Protein AF-A0A9P5P9N2-F1 (afdb_monomer)

Mean predicted aligned error: 15.71 Å

Organism: NCBI:txid206335

Solvent-accessible surface area (backbone atoms only — not comparable to full-atom values): 10307 Å² total; per-residue (Å²): 139,80,75,83,84,77,76,84,55,97,43,75,64,49,52,50,53,48,51,52,50,51,52,52,50,49,53,54,51,52,51,50,53,51,49,57,53,48,51,51,52,52,64,59,70,71,49,94,62,52,76,69,52,50,53,44,50,52,39,51,52,34,49,52,51,38,53,53,44,54,50,52,51,53,52,38,52,45,44,64,70,38,92,83,52,52,75,67,58,35,54,50,36,64,65,50,47,60,59,50,50,52,52,37,52,52,37,51,52,54,35,50,56,46,48,60,74,43,38,75,68,43,43,50,54,41,53,51,50,53,51,51,51,53,50,49,52,51,49,52,54,52,48,53,45,61,76,73,38,63,62,72,67,45,44,63,54,52,50,53,51,48,52,53,52,50,52,51,34,60,76,64,75,48,78,63,92,86,72,74,82,134

Radius of gyration: 23.78 Å; Cα contacts (8 Å, |Δi|>4): 67; chains: 1; bounding box: 50×38×68 Å

Nearest PDB structures (foldseek):
  5wkq-assembly1_A  TM=4.407E-01  e=8.235E-01  Shigella flexneri
  2efk-assembly1_A-2  TM=2.376E-01  e=3.719E-01  Homo sapiens
  5nnv-assembly1_A  TM=2.364E-01  e=5.857E-01  Bacillus subtilis subsp. subtilis str. 168
  5nen-assembly1_B  TM=2.418E-01  e=1.297E+00  Serratia marcescens

Sequence (182 aa):
MDGPVNIQFADNESLRGYGIWLAQKWKNTQARHQEAQQDINFSMHSQSCSAGQKAVEEALRLRKARDTLCDSIKDLQRVLTSCNSEPYEIAEADLELPELRDRLAGVRKSLSAREHALGVEGKKRYNHLASTLEQKLHNHTKSSVKHRDPTIQSLPQQFNQLQVRMAAVVKGRRAPSNAVVP

Secondary structure (DSSP, 8-state):
--------S--HHHHHHHHHHHHHHHHHHHHHHHHHHHHHHHHHHTS---HHHHHHHHHHHHHHHHHHHHHHHHHHHHHHH-TT--HHHHHHHHHHHHHHHHHHHHHHHHHHHHHHHTHHHHHHHHHHHHHHHHHHHHHHHHHHHHHH-HHHHHHHHHHHHHHHHHHHHHHTT-PPTT----

pLDDT: mean 72.47, std 12.84, range [35.59, 91.75]

Foldseek 3Di:
DDDDQDCPDPDPVSVVVNVVVVVVVVVVLVVVLVVLVVVVVVVLVPDPDDPLSVLLVVLLVLVVLLVVLVVVLVVLVCLCVDPPRDPVSVVVSVVVNVVSVVVSVVSVVVSVVSCVVCPPVSVVVSVVVSVVSVVVSVVVSVVVCVVPPPPVVCVVVVVVVVVVVVVVCVVVVHDDPPDDDD

Structure (mmCIF, N/CA/C/O backbone):
data_AF-A0A9P5P9N2-F1
#
_entry.id   AF-A0A9P5P9N2-F1
#
loop_
_atom_site.group_PDB
_atom_site.id
_atom_site.type_symbol
_atom_site.label_atom_id
_atom_site.label_alt_id
_atom_site.label_comp_id
_atom_site.label_asym_id
_atom_site.label_entity_id
_atom_site.label_seq_id
_atom_site.pdbx_PDB_ins_code
_atom_site.Cartn_x
_atom_site.Cartn_y
_atom_site.Cartn_z
_atom_site.occupancy
_atom_site.B_iso_or_equiv
_atom_site.auth_seq_id
_atom_site.auth_comp_id
_atom_site.auth_asym_id
_atom_site.auth_atom_id
_atom_site.pdbx_PDB_model_num
ATOM 1 N N . MET A 1 1 ? 33.330 1.031 2.855 1.00 36.75 1 MET A N 1
ATOM 2 C CA . MET A 1 1 ? 33.084 2.460 2.562 1.00 36.75 1 MET A CA 1
ATOM 3 C C . MET A 1 1 ? 33.568 2.654 1.143 1.00 36.75 1 MET A C 1
ATOM 5 O O . MET A 1 1 ? 34.720 3.006 0.957 1.00 36.75 1 MET A O 1
ATOM 9 N N . ASP A 1 2 ? 32.724 2.337 0.167 1.00 43.38 2 ASP A N 1
ATOM 10 C CA . ASP A 1 2 ? 33.077 2.464 -1.246 1.00 43.38 2 ASP A CA 1
ATOM 11 C C . ASP A 1 2 ? 32.306 3.650 -1.815 1.00 43.38 2 ASP A C 1
ATOM 13 O O . ASP A 1 2 ? 31.080 3.738 -1.682 1.00 43.38 2 ASP A O 1
ATOM 17 N N . GLY A 1 3 ? 33.056 4.622 -2.336 1.00 44.12 3 GLY A N 1
ATOM 18 C CA . GLY A 1 3 ? 32.520 5.824 -2.964 1.00 44.12 3 GLY A CA 1
ATOM 19 C C . GLY A 1 3 ? 31.690 5.507 -4.215 1.00 44.12 3 GLY A C 1
ATOM 20 O O . GLY A 1 3 ? 31.657 4.363 -4.672 1.00 44.12 3 GLY A O 1
ATOM 21 N N . PRO A 1 4 ? 30.981 6.502 -4.773 1.00 47.03 4 PRO A N 1
ATOM 22 C CA . PRO A 1 4 ? 30.174 6.302 -5.971 1.00 47.03 4 PRO A CA 1
ATOM 23 C C . PRO A 1 4 ? 31.040 5.795 -7.133 1.00 47.03 4 PRO A C 1
ATOM 25 O O . PRO A 1 4 ? 32.096 6.362 -7.416 1.00 47.03 4 PRO A O 1
ATOM 28 N N . VAL A 1 5 ? 30.572 4.746 -7.816 1.00 52.00 5 VAL A N 1
ATOM 29 C CA . VAL A 1 5 ? 31.159 4.283 -9.081 1.00 52.00 5 VAL A CA 1
ATOM 30 C C . VAL A 1 5 ? 30.978 5.406 -10.099 1.00 52.00 5 VAL A C 1
ATOM 32 O O . VAL A 1 5 ? 29.854 5.765 -10.454 1.00 52.00 5 VAL A O 1
ATOM 35 N N . ASN A 1 6 ? 32.088 6.014 -10.508 1.00 46.50 6 ASN A N 1
ATOM 36 C CA . ASN A 1 6 ? 32.106 7.099 -11.477 1.00 46.50 6 ASN A CA 1
ATOM 37 C C . ASN A 1 6 ? 31.905 6.508 -12.879 1.00 46.50 6 ASN A C 1
ATOM 39 O O . ASN A 1 6 ? 32.811 5.866 -13.404 1.00 46.50 6 ASN A O 1
ATOM 43 N N . ILE A 1 7 ? 30.725 6.697 -13.476 1.00 49.28 7 ILE A N 1
ATOM 44 C CA . ILE A 1 7 ? 30.459 6.269 -14.856 1.00 49.28 7 ILE A CA 1
ATOM 45 C C . ILE A 1 7 ? 31.144 7.272 -15.788 1.00 49.28 7 ILE A C 1
ATOM 47 O O . ILE A 1 7 ? 30.547 8.261 -16.210 1.00 49.28 7 ILE A O 1
ATOM 51 N N . GLN A 1 8 ? 32.431 7.056 -16.052 1.00 48.62 8 GLN A N 1
ATOM 52 C CA . GLN A 1 8 ? 33.201 7.890 -16.980 1.00 48.62 8 GLN A CA 1
ATOM 53 C C . GLN A 1 8 ? 32.999 7.473 -18.442 1.00 48.62 8 GLN A C 1
ATOM 55 O O . GLN A 1 8 ? 33.173 8.299 -19.335 1.00 48.62 8 GLN A O 1
ATOM 60 N N . PHE A 1 9 ? 32.580 6.230 -18.691 1.00 50.31 9 PHE A N 1
ATOM 61 C CA . PHE A 1 9 ? 32.340 5.693 -20.027 1.00 50.31 9 PHE A CA 1
ATOM 62 C C . PHE A 1 9 ? 31.017 4.915 -20.064 1.00 50.31 9 PHE A C 1
ATOM 64 O O . PHE A 1 9 ? 30.584 4.334 -19.072 1.00 50.31 9 PHE A O 1
ATOM 71 N N . ALA A 1 10 ? 30.327 4.957 -21.207 1.00 53.97 10 ALA A N 1
ATOM 72 C CA . ALA A 1 10 ? 29.091 4.208 -21.451 1.00 53.97 10 ALA A CA 1
ATOM 73 C C . ALA A 1 10 ? 29.401 2.751 -21.846 1.00 53.97 10 ALA A C 1
ATOM 75 O O . ALA A 1 10 ? 28.886 2.241 -22.838 1.00 53.97 10 ALA A O 1
ATOM 76 N N . ASP A 1 11 ? 30.306 2.105 -21.115 1.00 65.06 11 ASP A N 1
ATOM 77 C CA . ASP A 1 11 ? 30.662 0.707 -21.307 1.00 65.06 11 ASP A CA 1
ATOM 78 C C . ASP A 1 11 ? 29.718 -0.216 -20.519 1.00 65.06 11 ASP A C 1
ATOM 80 O O . ASP A 1 11 ? 29.105 0.157 -19.512 1.00 65.06 11 ASP A O 1
ATOM 84 N N . ASN A 1 12 ? 29.566 -1.442 -21.018 1.00 55.56 12 ASN A N 1
ATOM 85 C CA . ASN A 1 12 ? 28.601 -2.412 -20.499 1.00 55.56 12 ASN A CA 1
ATOM 86 C C . ASN A 1 12 ? 28.932 -2.839 -19.051 1.00 55.56 12 ASN A C 1
ATOM 88 O O . ASN A 1 12 ? 28.031 -3.119 -18.258 1.00 55.56 12 ASN A O 1
ATOM 92 N N . GLU A 1 13 ? 30.214 -2.823 -18.670 1.00 60.56 13 GLU A N 1
ATOM 93 C CA . GLU A 1 13 ? 30.665 -3.133 -17.310 1.00 60.56 13 GLU A CA 1
ATOM 94 C C . GLU A 1 13 ? 30.357 -2.006 -16.321 1.00 60.56 13 GLU A C 1
ATOM 96 O O . GLU A 1 13 ? 29.803 -2.282 -15.252 1.00 60.56 13 GLU A O 1
ATOM 101 N N . SER A 1 14 ? 30.607 -0.745 -16.684 1.00 57.72 14 SER A N 1
ATOM 102 C CA . SER A 1 14 ? 30.234 0.411 -15.856 1.00 57.72 14 SER A CA 1
ATOM 103 C C . SER A 1 14 ? 28.724 0.512 -15.642 1.00 57.72 14 SER A C 1
ATOM 105 O O . SER A 1 14 ? 28.274 0.765 -14.522 1.00 57.72 14 SER A O 1
ATOM 107 N N . LEU A 1 15 ? 27.917 0.258 -16.679 1.00 58.38 15 LEU A N 1
ATOM 108 C CA . LEU A 1 15 ? 26.453 0.252 -16.570 1.00 58.38 15 LEU A CA 1
ATOM 109 C C . LEU A 1 15 ? 25.944 -0.896 -15.689 1.00 58.38 15 LEU A C 1
ATOM 111 O O . LEU A 1 15 ? 25.041 -0.694 -14.872 1.00 58.38 15 LEU A O 1
ATOM 115 N N . ARG A 1 16 ? 26.552 -2.084 -15.787 1.00 67.69 16 ARG A N 1
ATOM 116 C CA . ARG A 1 16 ? 26.233 -3.226 -14.919 1.00 67.69 16 ARG A CA 1
ATOM 117 C C . ARG A 1 16 ? 26.619 -2.958 -13.463 1.00 67.69 16 ARG A C 1
ATOM 119 O O . ARG A 1 16 ? 25.815 -3.213 -12.566 1.00 67.69 16 ARG A O 1
ATOM 126 N N . GLY A 1 17 ? 27.810 -2.410 -13.220 1.00 67.12 17 GLY A N 1
ATOM 127 C CA . GLY A 1 17 ? 28.267 -2.013 -11.885 1.00 67.12 17 GLY A CA 1
ATOM 128 C C . GLY A 1 17 ? 27.364 -0.950 -11.260 1.00 67.12 17 GLY A C 1
ATOM 129 O O . GLY A 1 17 ? 26.989 -1.050 -10.090 1.00 67.12 17 GLY A O 1
ATOM 130 N N . TYR A 1 18 ? 26.920 0.014 -12.064 1.00 64.38 18 TYR A N 1
ATOM 131 C CA . TYR A 1 18 ? 25.972 1.034 -11.642 1.00 64.38 18 TYR A CA 1
ATOM 132 C C . TYR A 1 18 ? 24.577 0.467 -11.334 1.00 64.38 18 TYR A C 1
ATOM 134 O O . TYR A 1 18 ? 23.971 0.834 -10.326 1.00 64.38 18 TYR A O 1
ATOM 142 N N . GLY A 1 19 ? 24.088 -0.483 -12.136 1.00 67.00 19 GLY A N 1
ATOM 143 C CA . GLY A 1 19 ? 22.839 -1.200 -11.867 1.00 67.00 19 GLY A CA 1
ATOM 144 C C . GLY A 1 19 ? 22.871 -1.975 -10.544 1.00 67.00 19 GLY A C 1
ATOM 145 O O . GLY A 1 19 ? 21.939 -1.878 -9.745 1.00 67.00 19 GLY A O 1
ATOM 146 N N . ILE A 1 20 ? 23.973 -2.678 -10.261 1.00 71.31 20 ILE A N 1
ATOM 147 C CA . ILE A 1 20 ? 24.187 -3.380 -8.983 1.00 71.31 20 ILE A CA 1
ATOM 148 C C . ILE A 1 20 ? 24.217 -2.382 -7.817 1.00 71.31 20 ILE A C 1
ATOM 150 O O . ILE A 1 20 ? 23.584 -2.609 -6.783 1.00 71.31 20 ILE A O 1
ATOM 154 N N . TRP A 1 21 ? 24.901 -1.251 -7.991 1.00 77.44 21 TRP A N 1
ATOM 155 C CA . TRP A 1 21 ? 24.970 -0.195 -6.984 1.00 77.44 21 TRP A CA 1
ATOM 156 C C . TRP A 1 21 ? 23.594 0.418 -6.686 1.00 77.44 21 TRP A C 1
ATOM 158 O O . TRP A 1 21 ? 23.226 0.558 -5.517 1.00 77.44 21 TRP A O 1
ATOM 168 N N . LEU A 1 22 ? 22.795 0.713 -7.717 1.00 68.69 22 LEU A N 1
ATOM 169 C CA . LEU A 1 22 ? 21.420 1.193 -7.564 1.00 68.69 22 LEU A CA 1
ATOM 170 C C . LEU A 1 22 ? 20.535 0.172 -6.845 1.00 68.69 22 LEU A C 1
ATOM 172 O O . LEU A 1 22 ? 19.806 0.543 -5.926 1.00 68.69 22 LEU A O 1
ATOM 176 N N . ALA A 1 23 ? 20.625 -1.111 -7.202 1.00 68.81 23 ALA A N 1
ATOM 177 C CA . ALA A 1 23 ? 19.866 -2.173 -6.544 1.00 68.81 23 ALA A CA 1
ATOM 178 C C . ALA A 1 23 ? 20.238 -2.304 -5.057 1.00 68.81 23 ALA A C 1
ATOM 180 O O . ALA A 1 23 ? 19.362 -2.433 -4.198 1.00 68.81 23 ALA A O 1
ATOM 181 N N . GLN A 1 24 ? 21.529 -2.204 -4.726 1.00 71.75 24 GLN A N 1
ATOM 182 C CA . GLN A 1 24 ? 21.998 -2.235 -3.342 1.00 71.75 24 GLN A CA 1
ATOM 183 C C . GLN A 1 24 ? 21.543 -0.995 -2.557 1.00 71.75 24 GLN A C 1
ATOM 185 O O . GLN A 1 24 ? 21.124 -1.097 -1.402 1.00 71.75 24 GLN A O 1
ATOM 190 N N . LYS A 1 25 ? 21.571 0.187 -3.183 1.00 69.94 25 LYS A N 1
ATOM 191 C CA . LYS A 1 25 ? 21.062 1.438 -2.601 1.00 69.94 25 LYS A CA 1
ATOM 192 C C . LYS A 1 25 ? 19.556 1.396 -2.373 1.00 69.94 25 LYS A C 1
ATOM 194 O O . LYS A 1 25 ? 19.101 1.846 -1.321 1.00 69.94 25 LYS A O 1
ATOM 199 N N . TRP A 1 26 ? 18.799 0.828 -3.307 1.00 70.88 26 TRP A N 1
ATOM 200 C CA . TRP A 1 26 ? 17.363 0.614 -3.166 1.00 70.88 26 TRP A CA 1
ATOM 201 C C . TRP A 1 26 ? 17.061 -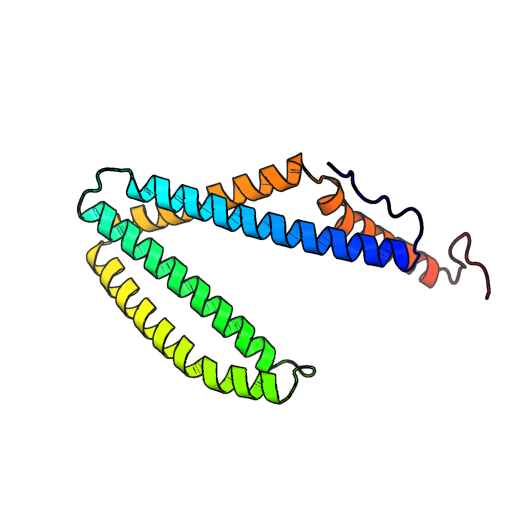0.296 -1.972 1.00 70.88 26 TRP A C 1
ATOM 203 O O . TRP A 1 26 ? 16.330 0.111 -1.070 1.00 70.88 26 TRP A O 1
ATOM 213 N N . LYS A 1 27 ? 17.725 -1.458 -1.885 1.00 74.12 27 LYS A N 1
ATOM 214 C CA . LYS A 1 27 ? 17.600 -2.382 -0.743 1.00 74.12 27 LYS A CA 1
ATOM 215 C C . LYS A 1 27 ? 17.917 -1.707 0.593 1.00 74.12 27 LYS A C 1
ATOM 217 O O . LYS A 1 27 ? 17.148 -1.832 1.540 1.00 74.12 27 LYS A O 1
ATOM 222 N N . ASN A 1 28 ? 19.000 -0.933 0.663 1.00 70.50 28 ASN A N 1
ATOM 223 C CA . ASN A 1 28 ? 19.368 -0.197 1.876 1.00 70.50 28 ASN A CA 1
ATOM 224 C C . ASN A 1 28 ? 18.347 0.896 2.231 1.00 70.50 28 ASN A C 1
ATOM 226 O O . ASN A 1 28 ? 18.071 1.134 3.403 1.00 70.50 28 ASN A O 1
ATOM 230 N N . THR A 1 29 ? 17.776 1.570 1.233 1.00 68.31 29 THR A N 1
ATOM 231 C CA . THR A 1 29 ? 16.729 2.580 1.449 1.00 68.31 29 THR A CA 1
ATOM 232 C C . THR A 1 29 ? 15.456 1.929 1.987 1.00 68.31 29 THR A C 1
ATOM 234 O O . THR A 1 29 ? 14.855 2.443 2.928 1.00 68.31 29 THR A O 1
ATOM 237 N N . GLN A 1 30 ? 15.095 0.762 1.457 1.00 69.44 30 GLN A N 1
ATOM 238 C CA . GLN A 1 30 ? 13.949 -0.027 1.899 1.00 69.44 30 GLN A CA 1
ATOM 239 C C . GLN A 1 30 ? 14.143 -0.573 3.324 1.00 69.44 30 GLN A C 1
ATOM 241 O O . GLN A 1 30 ? 13.237 -0.459 4.147 1.00 69.44 30 GLN A O 1
ATOM 246 N N . ALA A 1 31 ? 15.344 -1.060 3.655 1.00 71.31 31 ALA A N 1
ATOM 247 C CA . ALA A 1 31 ? 15.694 -1.499 5.007 1.00 71.31 31 ALA A CA 1
ATOM 248 C C . ALA A 1 31 ? 15.589 -0.355 6.030 1.00 71.31 31 ALA A C 1
ATOM 250 O O . ALA A 1 31 ? 14.977 -0.515 7.080 1.00 71.31 31 ALA A O 1
ATOM 251 N N . ARG A 1 32 ? 16.085 0.843 5.700 1.00 65.75 32 ARG A N 1
ATOM 252 C CA . ARG A 1 32 ? 15.991 2.011 6.597 1.00 65.75 32 ARG A CA 1
ATOM 253 C C . ARG A 1 32 ? 14.575 2.553 6.731 1.00 65.75 32 ARG A C 1
ATOM 255 O O . ARG A 1 32 ? 14.203 3.043 7.793 1.00 65.75 32 ARG A O 1
ATOM 262 N N . HIS A 1 33 ? 13.778 2.461 5.670 1.00 67.06 33 HIS A N 1
ATOM 263 C CA . HIS A 1 33 ? 12.347 2.728 5.762 1.00 67.06 33 HIS A CA 1
ATOM 264 C C . HIS A 1 33 ? 11.686 1.754 6.748 1.00 67.06 33 HIS A C 1
ATOM 266 O O . HIS A 1 33 ? 10.858 2.163 7.556 1.00 67.06 33 HIS A O 1
ATOM 272 N N . GLN A 1 34 ? 12.084 0.481 6.730 1.00 69.38 34 GLN A N 1
ATOM 273 C CA . GLN A 1 34 ? 11.594 -0.530 7.662 1.00 69.38 34 GLN A CA 1
ATOM 274 C C . GLN A 1 34 ? 12.064 -0.285 9.107 1.00 69.38 34 GLN A C 1
ATOM 276 O O . GLN A 1 34 ? 11.240 -0.389 10.012 1.00 69.38 34 GLN A O 1
ATOM 281 N N . GLU A 1 35 ? 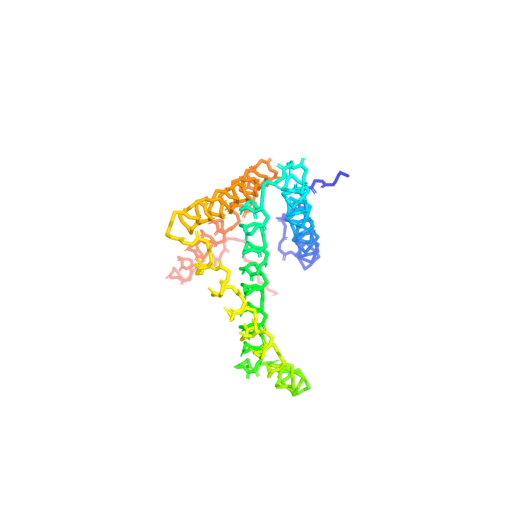13.320 0.111 9.330 1.00 67.94 35 GLU A N 1
ATOM 282 C CA . GLU A 1 35 ? 13.855 0.506 10.647 1.00 67.94 35 GLU A CA 1
ATOM 283 C C . GLU A 1 35 ? 13.128 1.729 11.218 1.00 67.94 35 GLU A C 1
ATOM 285 O O . GLU A 1 35 ? 12.580 1.664 12.313 1.00 67.94 35 GLU A O 1
ATOM 290 N N . ALA A 1 36 ? 13.003 2.819 10.451 1.00 64.12 36 ALA A N 1
ATOM 291 C CA . ALA A 1 36 ? 12.279 4.016 10.895 1.00 64.12 36 ALA A CA 1
ATOM 292 C C . ALA A 1 36 ? 10.812 3.704 11.231 1.00 64.12 36 ALA A C 1
ATOM 294 O O . ALA A 1 36 ? 10.202 4.288 12.127 1.00 64.12 36 ALA A O 1
ATOM 295 N N . GLN A 1 37 ? 10.237 2.747 10.512 1.00 62.44 37 GLN A N 1
ATOM 296 C CA . GLN A 1 37 ? 8.893 2.259 10.744 1.00 62.44 37 GLN A CA 1
ATOM 297 C C . GLN A 1 37 ? 8.784 1.374 12.001 1.00 62.44 37 GLN A C 1
ATOM 299 O O . GLN A 1 37 ? 7.731 1.371 12.643 1.00 62.44 37 GLN A O 1
ATOM 304 N N . GLN A 1 38 ? 9.847 0.657 12.372 1.00 66.31 38 GLN A N 1
ATOM 305 C CA . GLN A 1 38 ? 9.952 -0.075 13.637 1.00 66.31 38 GLN A CA 1
ATOM 306 C C . GLN A 1 38 ? 10.165 0.872 14.822 1.00 66.31 38 GLN A C 1
ATOM 308 O O . GLN A 1 38 ? 9.482 0.715 15.829 1.00 66.31 38 GLN A O 1
ATOM 313 N N . ASP A 1 39 ? 11.007 1.894 14.682 1.00 63.44 39 ASP A N 1
ATOM 314 C CA . ASP A 1 39 ? 11.255 2.897 15.724 1.00 63.44 39 ASP A CA 1
ATOM 315 C C . ASP A 1 39 ? 9.995 3.697 16.063 1.00 63.44 39 ASP A C 1
ATOM 317 O O . ASP A 1 39 ? 9.692 3.940 17.232 1.00 63.44 39 ASP A O 1
ATOM 321 N N . ILE A 1 40 ? 9.205 4.062 15.047 1.00 61.78 40 ILE A N 1
ATOM 322 C CA . ILE A 1 40 ? 7.899 4.698 15.258 1.00 61.78 40 ILE A CA 1
ATOM 323 C C . ILE A 1 40 ? 6.962 3.748 15.998 1.00 61.78 40 ILE A C 1
ATOM 325 O O . ILE A 1 40 ? 6.347 4.161 16.978 1.00 61.78 40 ILE A O 1
ATOM 329 N N . ASN A 1 41 ? 6.877 2.481 15.581 1.00 62.38 41 ASN A N 1
ATOM 330 C CA . ASN A 1 41 ? 6.068 1.496 16.295 1.00 62.38 41 ASN A CA 1
ATOM 331 C C . ASN A 1 41 ? 6.520 1.374 17.762 1.00 62.38 41 ASN A C 1
ATOM 333 O O . ASN A 1 41 ? 5.683 1.416 18.657 1.00 62.38 41 ASN A O 1
ATOM 337 N N . PHE A 1 42 ? 7.824 1.292 18.032 1.00 57.59 42 PHE A N 1
ATOM 338 C CA . PHE A 1 42 ? 8.372 1.166 19.384 1.00 57.59 42 PHE A CA 1
ATOM 339 C C . PHE A 1 42 ? 8.084 2.405 20.248 1.00 57.59 42 PHE A C 1
ATOM 341 O O . PHE A 1 42 ? 7.634 2.290 21.390 1.00 57.59 42 PHE A O 1
ATOM 348 N N . SER A 1 43 ? 8.247 3.601 19.676 1.00 55.25 43 SER A N 1
ATOM 349 C CA . SER A 1 43 ? 7.902 4.866 20.331 1.00 55.25 43 SER A CA 1
ATOM 350 C C . SER A 1 43 ? 6.404 4.993 20.631 1.00 55.25 43 SER A C 1
ATOM 352 O O . SER A 1 43 ? 6.053 5.698 21.578 1.00 55.25 43 SER A O 1
ATOM 354 N N . MET A 1 44 ? 5.528 4.348 19.853 1.00 50.12 44 MET A N 1
ATOM 355 C CA . MET A 1 44 ? 4.089 4.310 20.133 1.00 50.12 44 MET A CA 1
ATOM 356 C C . MET A 1 44 ? 3.749 3.362 21.293 1.00 50.12 44 MET A C 1
ATOM 358 O O . MET A 1 44 ? 2.970 3.741 22.164 1.00 50.12 44 MET A O 1
ATOM 362 N N . HIS A 1 45 ? 4.413 2.203 21.387 1.00 52.25 45 HIS A N 1
ATOM 363 C CA . HIS A 1 45 ? 4.159 1.212 22.444 1.00 52.25 45 HIS A CA 1
ATOM 364 C C . HIS A 1 45 ? 4.716 1.625 23.824 1.00 52.25 45 HIS A C 1
ATOM 366 O O . HIS A 1 45 ? 4.238 1.139 24.847 1.00 52.25 45 HIS A O 1
ATOM 372 N N . SER A 1 46 ? 5.717 2.517 23.883 1.00 48.12 46 SER A N 1
ATOM 373 C CA . SER A 1 46 ? 6.384 2.914 25.139 1.00 48.12 46 SER A CA 1
ATOM 374 C C . SER A 1 46 ? 5.637 3.976 25.963 1.00 48.12 46 SER A C 1
ATOM 376 O O . SER A 1 46 ? 6.056 4.282 27.082 1.00 48.12 46 SER A O 1
ATOM 378 N N . GLN A 1 47 ? 4.556 4.569 25.453 1.00 51.75 47 GLN A N 1
ATOM 379 C CA . GLN A 1 47 ? 3.755 5.508 26.238 1.00 51.75 47 GLN A CA 1
ATOM 380 C C . GLN A 1 47 ? 2.671 4.732 26.987 1.00 51.75 47 GLN A C 1
ATOM 382 O O . GLN A 1 47 ? 1.934 3.964 26.377 1.00 51.75 47 GLN A O 1
ATOM 387 N N . SER A 1 48 ? 2.564 4.924 28.306 1.00 49.72 48 SER A N 1
ATOM 388 C CA . SER A 1 48 ? 1.457 4.409 29.127 1.00 49.72 48 SER A CA 1
ATOM 389 C C . SER A 1 48 ? 0.122 4.896 28.545 1.00 49.72 48 SER A C 1
ATOM 391 O O . SER A 1 48 ? -0.323 6.015 28.798 1.00 49.72 48 SER A O 1
ATOM 393 N N . CYS A 1 49 ? -0.463 4.094 27.653 1.00 54.56 49 CYS A N 1
ATOM 394 C CA . CYS A 1 49 ? -1.575 4.512 26.815 1.00 54.56 49 CYS A CA 1
ATOM 395 C C . CYS A 1 49 ? -2.898 4.319 27.552 1.00 54.56 49 CYS A C 1
ATOM 397 O O . CYS A 1 49 ? -3.277 3.196 27.905 1.00 54.56 49 CYS A O 1
ATOM 399 N N . SER A 1 50 ? -3.645 5.413 27.701 1.00 65.44 50 SER A N 1
ATOM 400 C CA . SER A 1 50 ? -5.071 5.359 28.028 1.00 65.44 50 SER A CA 1
ATOM 401 C C . SER A 1 50 ? -5.824 4.471 27.021 1.00 65.44 50 SER A C 1
ATOM 403 O O . SER A 1 50 ? -5.378 4.284 25.884 1.00 65.44 50 SER A O 1
ATOM 405 N N . ALA A 1 51 ? -6.986 3.928 27.399 1.00 66.19 51 ALA A N 1
ATOM 406 C CA . ALA A 1 51 ? -7.789 3.074 26.512 1.00 66.19 51 ALA A CA 1
ATOM 407 C C . ALA A 1 51 ? -8.095 3.738 25.151 1.00 66.19 51 ALA A C 1
ATOM 409 O O . ALA A 1 51 ? -8.082 3.072 24.117 1.00 66.19 51 ALA A O 1
ATOM 410 N N . GLY A 1 52 ? -8.285 5.064 25.138 1.00 64.69 52 GLY A N 1
ATOM 411 C CA . GLY A 1 52 ? -8.466 5.838 23.909 1.00 64.69 52 GLY A CA 1
ATOM 412 C C . GLY A 1 52 ? -7.220 5.871 23.019 1.00 64.69 52 GLY A C 1
ATOM 413 O O . GLY A 1 52 ? -7.337 5.780 21.802 1.00 64.69 52 GLY A O 1
ATOM 414 N N . GLN A 1 53 ? -6.021 5.931 23.599 1.00 69.44 53 GLN A N 1
ATOM 415 C CA . GLN A 1 53 ? -4.769 5.946 22.838 1.00 69.44 53 GLN A CA 1
ATOM 416 C C . GLN A 1 53 ? -4.452 4.570 22.230 1.00 69.44 53 GLN A C 1
ATOM 418 O O . GLN A 1 53 ? -4.042 4.504 21.074 1.00 69.44 53 GLN A O 1
ATOM 423 N N . LYS A 1 54 ? -4.781 3.477 22.936 1.00 73.62 54 LYS A N 1
ATOM 424 C CA . LYS A 1 54 ? -4.726 2.111 22.376 1.00 73.62 54 LYS A CA 1
ATOM 425 C C . LYS A 1 54 ? -5.688 1.931 21.198 1.00 73.62 54 LYS A C 1
ATOM 427 O O . LYS A 1 54 ? -5.322 1.333 20.192 1.00 73.62 54 LYS A O 1
ATOM 432 N N . ALA A 1 55 ? -6.898 2.488 21.288 1.00 72.88 55 ALA A N 1
ATOM 433 C CA . ALA A 1 55 ? -7.865 2.444 20.190 1.00 72.88 55 ALA A CA 1
ATOM 434 C C . ALA A 1 55 ? -7.390 3.233 18.952 1.00 72.88 55 ALA A C 1
ATOM 436 O O . ALA A 1 55 ? -7.609 2.800 17.820 1.00 72.88 55 ALA A O 1
ATOM 437 N N . VAL A 1 56 ? -6.711 4.368 19.158 1.00 75.25 56 VAL A N 1
ATOM 438 C CA . VAL A 1 56 ? -6.094 5.167 18.084 1.00 75.25 56 VAL A CA 1
ATOM 439 C C . VAL A 1 56 ? -4.927 4.420 17.429 1.00 75.25 56 VAL A C 1
ATOM 441 O O . VAL A 1 56 ? -4.819 4.410 16.203 1.00 75.25 56 VAL A O 1
ATOM 444 N N . GLU A 1 57 ? -4.072 3.771 18.218 1.00 76.25 57 GLU A N 1
ATOM 445 C CA . GLU A 1 57 ? -2.952 2.970 17.711 1.00 76.25 57 GLU A CA 1
ATOM 446 C C . GLU A 1 57 ? -3.434 1.751 16.910 1.00 76.25 57 GLU A C 1
ATOM 448 O O . GLU A 1 57 ? -2.945 1.483 15.809 1.00 76.25 57 GLU A O 1
ATOM 453 N N . GLU A 1 58 ? -4.460 1.057 17.401 1.00 80.88 58 GLU A N 1
ATOM 454 C CA . GLU A 1 58 ? -5.083 -0.060 16.693 1.00 80.88 58 GLU A CA 1
ATOM 455 C C . GLU A 1 58 ? -5.722 0.390 15.368 1.00 80.88 58 GLU A C 1
ATOM 457 O O . GLU A 1 58 ? -5.540 -0.264 14.337 1.00 80.88 58 GLU A O 1
ATOM 462 N N . ALA A 1 59 ? -6.395 1.546 15.351 1.00 81.25 59 ALA A N 1
ATOM 463 C CA . ALA A 1 59 ? -6.920 2.137 14.120 1.00 81.25 59 ALA A CA 1
ATOM 464 C C . ALA A 1 59 ? -5.800 2.461 13.114 1.00 81.25 59 ALA A C 1
ATOM 466 O O . ALA A 1 59 ? -5.947 2.190 11.920 1.00 81.25 59 ALA A O 1
ATOM 467 N N . LEU A 1 60 ? -4.652 2.963 13.584 1.00 82.31 60 LEU A N 1
ATOM 468 C CA . LEU A 1 60 ? -3.496 3.258 12.730 1.00 82.31 60 LEU A CA 1
ATOM 469 C C . LEU A 1 60 ? -2.909 1.987 12.115 1.00 82.31 60 LEU A C 1
ATOM 471 O O . LEU A 1 60 ? -2.617 1.947 10.917 1.00 82.31 60 LEU A O 1
ATOM 475 N N . ARG A 1 61 ? -2.798 0.921 12.912 1.00 83.81 61 ARG A N 1
ATOM 476 C CA . ARG A 1 61 ? -2.356 -0.392 12.436 1.00 83.81 61 ARG A CA 1
ATOM 477 C C . ARG A 1 61 ? -3.299 -0.946 11.367 1.00 83.81 61 ARG A C 1
ATOM 479 O O . ARG A 1 61 ? -2.828 -1.410 10.328 1.00 83.81 61 ARG A O 1
ATOM 486 N N . LEU A 1 62 ? -4.612 -0.868 11.592 1.00 85.94 62 LEU A N 1
ATOM 487 C CA . LEU A 1 62 ? -5.626 -1.316 10.631 1.00 85.94 62 LEU A CA 1
ATOM 488 C C . LEU A 1 62 ? -5.587 -0.501 9.333 1.00 85.94 62 LEU A C 1
ATOM 490 O O . LEU A 1 62 ? -5.682 -1.071 8.248 1.00 85.94 62 LEU A O 1
ATOM 494 N N . ARG A 1 63 ? -5.383 0.817 9.415 1.00 85.25 63 ARG A N 1
ATOM 495 C CA . ARG A 1 63 ? -5.212 1.679 8.237 1.00 85.25 63 ARG A CA 1
ATOM 496 C C . ARG A 1 63 ? -3.986 1.307 7.418 1.00 85.25 63 ARG A C 1
ATOM 498 O O . ARG A 1 63 ? -4.092 1.153 6.209 1.00 85.25 63 ARG A O 1
ATOM 505 N N . LYS A 1 64 ? -2.853 1.086 8.070 1.00 86.00 64 LYS A N 1
ATOM 506 C CA . LYS A 1 64 ? -1.629 0.663 7.390 1.00 86.00 64 LYS A CA 1
ATOM 507 C C . LYS A 1 64 ? -1.766 -0.713 6.735 1.00 86.00 64 LYS A C 1
ATOM 509 O O . LYS A 1 64 ? -1.303 -0.908 5.613 1.00 86.00 64 LYS A O 1
ATOM 514 N N . ALA A 1 65 ? -2.429 -1.654 7.410 1.00 84.69 65 ALA A N 1
ATOM 515 C CA . ALA A 1 65 ? -2.738 -2.966 6.846 1.00 84.69 65 ALA A CA 1
ATOM 516 C C . ALA A 1 65 ? -3.654 -2.850 5.617 1.00 84.69 65 ALA A C 1
ATOM 518 O O . ALA A 1 65 ? -3.389 -3.483 4.599 1.00 84.69 65 ALA A O 1
ATOM 519 N N . ARG A 1 66 ? -4.683 -1.993 5.683 1.00 89.94 66 ARG A N 1
ATOM 520 C CA . ARG A 1 66 ? -5.548 -1.673 4.540 1.00 89.94 66 ARG A CA 1
ATOM 521 C C . ARG A 1 66 ? -4.734 -1.131 3.367 1.00 89.94 66 ARG A C 1
ATOM 523 O O . ARG A 1 66 ? -4.916 -1.611 2.256 1.00 89.94 66 ARG A O 1
ATOM 530 N N . ASP A 1 67 ? -3.864 -0.153 3.605 1.00 88.19 67 ASP A N 1
ATOM 531 C CA . ASP A 1 67 ? -3.090 0.493 2.538 1.00 88.19 67 ASP A CA 1
ATOM 532 C C . ASP A 1 67 ? -2.119 -0.502 1.878 1.00 88.19 67 ASP A C 1
ATOM 534 O O . ASP A 1 67 ? -2.090 -0.607 0.657 1.00 88.19 67 ASP A O 1
ATOM 538 N N . THR A 1 68 ? -1.455 -1.344 2.677 1.00 88.38 68 THR A N 1
ATOM 539 C CA . THR A 1 68 ? -0.573 -2.414 2.174 1.00 88.38 68 THR A CA 1
ATOM 540 C C . THR A 1 68 ? -1.330 -3.436 1.317 1.00 88.38 68 THR A C 1
ATOM 542 O O . THR A 1 68 ? -0.864 -3.812 0.246 1.00 88.38 68 THR A O 1
ATOM 545 N N . LEU A 1 69 ? -2.512 -3.881 1.764 1.00 87.25 69 LEU A N 1
ATOM 546 C CA . LEU A 1 69 ? -3.348 -4.816 1.000 1.00 87.25 69 LEU A CA 1
ATOM 547 C C . LEU A 1 69 ? -3.865 -4.182 -0.296 1.00 87.25 69 LEU A C 1
ATOM 549 O O . LEU A 1 69 ? -3.887 -4.841 -1.330 1.00 87.25 69 LEU A O 1
ATOM 553 N N . CYS A 1 70 ? -4.250 -2.903 -0.264 1.00 88.88 70 CYS A N 1
ATOM 554 C CA . CYS A 1 70 ? -4.631 -2.165 -1.467 1.00 88.88 70 CYS A CA 1
ATOM 555 C C . CYS A 1 70 ? -3.487 -2.102 -2.482 1.00 88.88 70 CYS A C 1
ATOM 557 O O . CYS A 1 70 ? -3.735 -2.273 -3.672 1.00 88.88 70 CYS A O 1
ATOM 559 N N . ASP A 1 71 ? -2.259 -1.847 -2.036 1.00 89.81 71 ASP A N 1
ATOM 560 C CA . ASP A 1 71 ? -1.106 -1.763 -2.932 1.00 89.81 71 ASP A CA 1
ATOM 561 C C . ASP A 1 71 ? -0.728 -3.137 -3.501 1.00 89.81 71 ASP A C 1
ATOM 563 O O . ASP A 1 71 ? -0.561 -3.255 -4.711 1.00 89.81 71 ASP A O 1
ATOM 567 N N . SER A 1 72 ? -0.754 -4.196 -2.685 1.00 88.12 72 SER A N 1
ATOM 568 C CA . SER A 1 72 ? -0.568 -5.577 -3.158 1.00 88.12 72 SER A CA 1
ATOM 569 C C . SER A 1 72 ? -1.627 -5.992 -4.190 1.00 88.12 72 SER A C 1
ATOM 571 O O . SER A 1 72 ? -1.280 -6.550 -5.228 1.00 88.12 72 SER A O 1
ATOM 573 N N . ILE A 1 73 ? -2.903 -5.641 -3.979 1.00 90.12 73 ILE A N 1
ATOM 574 C CA . ILE A 1 73 ? -3.966 -5.882 -4.969 1.00 90.12 73 ILE A CA 1
ATOM 575 C C . ILE A 1 73 ? -3.681 -5.131 -6.275 1.00 90.12 73 ILE A C 1
ATOM 577 O O . ILE A 1 73 ? -3.849 -5.705 -7.348 1.00 90.12 73 ILE A O 1
ATOM 581 N N . LYS A 1 74 ? -3.244 -3.865 -6.214 1.00 91.75 74 LYS A N 1
ATOM 582 C CA . LYS A 1 74 ? -2.890 -3.099 -7.424 1.00 91.75 74 LYS A CA 1
ATOM 583 C C . LYS A 1 74 ? -1.711 -3.720 -8.166 1.00 91.75 74 LYS A C 1
ATOM 585 O O . LYS A 1 74 ? -1.685 -3.669 -9.394 1.00 91.75 74 LYS A O 1
ATOM 590 N N . ASP A 1 75 ? -0.732 -4.256 -7.445 1.00 87.19 75 ASP A N 1
ATOM 591 C CA . ASP A 1 75 ? 0.432 -4.902 -8.045 1.00 87.19 75 ASP A CA 1
ATOM 592 C C . ASP A 1 75 ? 0.038 -6.216 -8.737 1.00 87.19 75 ASP A C 1
ATOM 594 O O . ASP A 1 75 ? 0.377 -6.393 -9.904 1.00 87.19 75 ASP A O 1
ATOM 598 N N . LEU A 1 76 ? -0.784 -7.064 -8.107 1.00 87.75 76 LEU A N 1
ATOM 599 C CA . LEU A 1 76 ? -1.320 -8.275 -8.750 1.00 87.75 76 LEU A CA 1
ATOM 600 C C . LEU A 1 76 ? -2.216 -7.950 -9.953 1.00 87.75 76 LEU A C 1
ATOM 602 O O . LEU A 1 76 ? -2.110 -8.575 -11.004 1.00 87.75 76 LEU A O 1
ATOM 606 N N . GLN A 1 77 ? -3.049 -6.909 -9.862 1.00 90.94 77 GLN A N 1
ATOM 607 C CA . GLN A 1 77 ? -3.832 -6.434 -11.009 1.00 90.94 77 GLN A CA 1
ATOM 608 C C . GLN A 1 77 ? -2.947 -5.953 -12.167 1.00 90.94 77 GLN A C 1
ATOM 610 O O . GLN A 1 77 ? -3.328 -6.088 -13.331 1.00 90.94 77 GLN A O 1
ATOM 615 N N . ARG A 1 78 ? -1.763 -5.400 -11.871 1.00 90.12 78 ARG A N 1
ATOM 616 C CA . ARG A 1 78 ? -0.785 -5.009 -12.892 1.00 90.12 78 ARG A CA 1
ATOM 617 C C . ARG A 1 78 ? -0.196 -6.229 -13.591 1.00 90.12 78 ARG A C 1
ATOM 619 O O . ARG A 1 78 ? -0.050 -6.171 -14.806 1.00 90.12 78 ARG A O 1
ATOM 626 N N . VAL A 1 79 ? 0.090 -7.303 -12.853 1.00 87.81 79 VAL A N 1
ATOM 627 C CA . VAL A 1 79 ? 0.540 -8.587 -13.420 1.00 87.81 79 VAL A CA 1
ATOM 628 C C . VAL A 1 79 ? -0.520 -9.142 -14.373 1.00 87.81 79 VAL A C 1
ATOM 630 O O . VAL A 1 79 ? -0.210 -9.418 -15.524 1.00 87.81 79 VAL A O 1
ATOM 633 N N . LEU A 1 80 ? -1.792 -9.169 -13.963 1.00 85.25 80 LEU A N 1
ATOM 634 C CA . LEU A 1 80 ? -2.887 -9.633 -14.829 1.00 85.25 80 LEU A CA 1
ATOM 635 C C . LEU A 1 80 ? -3.083 -8.797 -16.102 1.00 85.25 80 LEU A C 1
ATOM 637 O O . LEU A 1 80 ? -3.502 -9.314 -17.132 1.00 85.25 80 LEU A O 1
ATOM 641 N N . THR A 1 81 ? -2.832 -7.488 -16.030 1.00 87.31 81 THR A N 1
ATOM 642 C CA . THR A 1 81 ? -3.034 -6.569 -17.166 1.00 87.31 81 THR A CA 1
ATOM 643 C C . THR A 1 81 ? -1.792 -6.477 -18.065 1.00 87.31 81 THR A C 1
ATOM 645 O O . THR A 1 81 ? -1.853 -5.935 -19.168 1.00 87.31 81 THR A O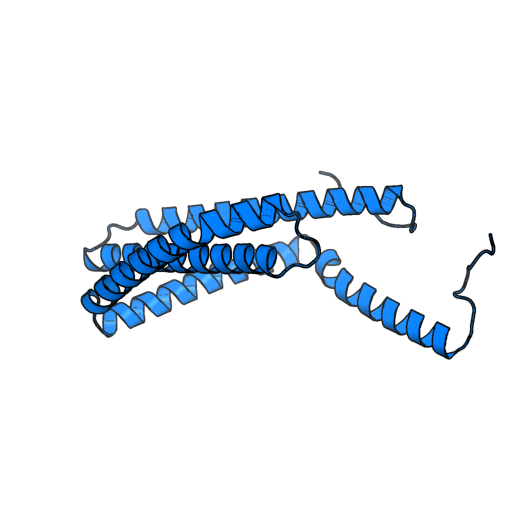 1
ATOM 648 N N . SER A 1 82 ? -0.644 -6.972 -17.600 1.00 87.25 82 SER A N 1
ATOM 649 C CA . SER A 1 82 ? 0.628 -6.889 -18.311 1.00 87.25 82 SER A CA 1
ATOM 650 C C . SER A 1 82 ? 0.677 -7.883 -19.468 1.00 87.25 82 SER A C 1
ATOM 652 O O . SER A 1 82 ? 0.474 -9.080 -19.298 1.00 87.25 82 SER A O 1
ATOM 654 N N . CYS A 1 83 ? 1.024 -7.394 -20.657 1.00 77.06 83 CYS A N 1
ATOM 655 C CA . CYS A 1 83 ? 1.158 -8.220 -21.860 1.00 77.06 83 CYS A CA 1
ATOM 656 C C . CYS A 1 83 ? 2.422 -9.100 -21.860 1.00 77.06 83 CYS A C 1
ATOM 658 O O . CYS A 1 83 ? 2.559 -9.957 -22.726 1.00 77.06 83 CYS A O 1
ATOM 660 N N . ASN A 1 84 ? 3.348 -8.856 -20.926 1.00 83.56 84 ASN A N 1
ATOM 661 C CA . ASN A 1 84 ? 4.631 -9.557 -20.807 1.00 83.56 84 ASN A CA 1
ATOM 662 C C . ASN A 1 84 ? 4.674 -10.503 -19.597 1.00 83.56 84 ASN A C 1
ATOM 664 O O . ASN A 1 84 ? 5.747 -10.993 -19.261 1.00 83.56 84 ASN A O 1
ATOM 668 N N . SER A 1 85 ? 3.557 -10.670 -18.886 1.00 85.38 85 SER A N 1
ATOM 669 C CA . SER A 1 85 ? 3.498 -11.568 -17.735 1.00 85.38 85 SER A CA 1
ATOM 670 C C . SER A 1 85 ? 3.334 -13.004 -18.196 1.00 85.38 85 SER A C 1
ATOM 672 O O . SER A 1 85 ? 2.555 -13.296 -19.106 1.00 85.38 85 SER A O 1
ATOM 674 N N . GLU A 1 86 ? 4.088 -13.898 -17.571 1.00 88.00 86 GLU A N 1
ATOM 675 C CA 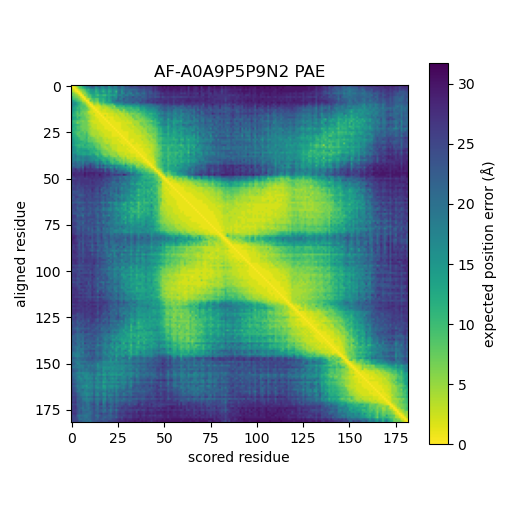. GLU A 1 86 ? 4.063 -15.303 -17.944 1.00 88.00 86 GLU A CA 1
ATOM 676 C C . GLU A 1 86 ? 2.730 -15.945 -17.517 1.00 88.00 86 GLU A C 1
ATOM 678 O O . GLU A 1 86 ? 2.173 -15.580 -16.476 1.00 88.00 86 GLU A O 1
ATOM 683 N N . PRO A 1 87 ? 2.198 -16.935 -18.259 1.00 86.25 87 PRO A N 1
ATOM 684 C CA . PRO A 1 87 ? 0.899 -17.542 -17.952 1.00 86.25 87 PRO A CA 1
ATOM 685 C C . PRO A 1 87 ? 0.779 -18.105 -16.527 1.00 86.25 87 PRO A C 1
ATOM 687 O O . PRO A 1 87 ? -0.314 -18.115 -15.964 1.00 86.25 87 PRO A O 1
ATOM 690 N N . TYR A 1 88 ? 1.891 -18.557 -15.933 1.00 87.88 88 TYR A N 1
ATOM 691 C CA . TYR A 1 88 ? 1.908 -19.042 -14.551 1.00 87.88 88 TYR A CA 1
ATOM 692 C C . TYR A 1 88 ? 1.800 -17.899 -13.527 1.00 87.88 88 TYR A C 1
ATOM 694 O O . TYR A 1 88 ? 1.112 -18.064 -12.525 1.00 87.88 88 TYR A O 1
ATOM 702 N N . GLU A 1 89 ? 2.398 -16.733 -13.797 1.00 82.75 89 GLU A N 1
ATOM 703 C CA . GLU A 1 89 ? 2.317 -15.541 -12.934 1.00 82.75 89 GLU A CA 1
ATOM 704 C C . GLU A 1 89 ? 0.900 -14.967 -12.934 1.00 82.75 89 GLU A C 1
ATOM 706 O O . GLU A 1 89 ? 0.396 -14.523 -11.905 1.00 82.75 89 GLU A O 1
ATOM 711 N N . ILE A 1 90 ? 0.238 -15.013 -14.094 1.00 86.00 90 ILE A N 1
ATOM 712 C CA . ILE A 1 90 ? -1.162 -14.611 -14.249 1.00 86.00 90 ILE A CA 1
ATOM 713 C C . ILE A 1 90 ? -2.068 -15.551 -13.444 1.00 86.00 90 ILE A C 1
ATOM 715 O O . ILE A 1 90 ? -2.911 -15.080 -12.686 1.00 86.00 90 ILE A O 1
ATOM 719 N N . ALA A 1 91 ? -1.872 -16.869 -13.560 1.00 87.00 91 ALA A N 1
ATOM 720 C CA . ALA A 1 91 ? -2.670 -17.859 -12.835 1.00 87.00 91 ALA A CA 1
ATOM 721 C C . ALA A 1 91 ? -2.482 -17.782 -11.307 1.00 87.00 91 ALA A C 1
ATOM 723 O O . ALA A 1 91 ? -3.453 -17.913 -10.561 1.00 87.00 91 ALA A O 1
ATOM 724 N N . GLU A 1 92 ? -1.254 -17.548 -10.838 1.00 85.81 92 GLU A N 1
ATOM 725 C CA . GLU A 1 92 ? -0.949 -17.340 -9.417 1.00 85.81 92 GLU A CA 1
ATOM 726 C C . GLU A 1 92 ? -1.599 -16.049 -8.896 1.00 85.81 92 GLU A C 1
ATOM 728 O O . GLU A 1 92 ? -2.309 -16.073 -7.889 1.00 85.81 92 GLU A O 1
ATOM 733 N N . ALA A 1 93 ? -1.471 -14.943 -9.637 1.00 84.00 93 ALA A N 1
ATOM 734 C CA . ALA A 1 93 ? -2.107 -13.675 -9.286 1.00 84.00 93 ALA A CA 1
ATOM 735 C C . ALA A 1 93 ? -3.645 -13.765 -9.247 1.00 84.00 93 ALA A C 1
ATOM 737 O O . ALA A 1 93 ? -4.271 -13.180 -8.357 1.00 84.00 93 ALA A O 1
ATOM 738 N N . ASP A 1 94 ? -4.258 -14.502 -10.178 1.00 87.50 94 ASP A N 1
ATOM 739 C CA . ASP A 1 94 ? -5.707 -14.741 -10.208 1.00 87.50 94 ASP A CA 1
ATOM 740 C C . ASP A 1 94 ? -6.189 -15.549 -8.995 1.00 87.50 94 ASP A C 1
ATOM 742 O O . ASP A 1 94 ? -7.280 -15.290 -8.479 1.00 87.50 94 ASP A O 1
ATOM 746 N N . LEU A 1 95 ? -5.379 -16.495 -8.510 1.00 90.75 95 LEU A N 1
ATOM 747 C CA . LEU A 1 95 ? -5.699 -17.300 -7.332 1.00 90.75 95 LEU A CA 1
ATOM 748 C C . LEU A 1 95 ? -5.557 -16.505 -6.023 1.00 90.75 95 LEU A C 1
ATOM 750 O O . LEU A 1 95 ? -6.381 -16.662 -5.121 1.00 90.75 95 LEU A O 1
ATOM 754 N N . GLU A 1 96 ? -4.545 -15.640 -5.913 1.00 88.94 96 GLU A N 1
ATOM 755 C CA . GLU A 1 96 ? -4.271 -14.851 -4.700 1.00 88.94 96 GLU A CA 1
ATOM 756 C C . GLU A 1 96 ? -5.203 -13.637 -4.529 1.00 88.94 96 GLU A C 1
ATOM 758 O O . GLU A 1 96 ? -5.511 -13.209 -3.409 1.00 88.94 96 GLU A O 1
ATOM 763 N N . LEU A 1 97 ? -5.684 -13.058 -5.633 1.00 87.88 97 LEU A N 1
ATOM 764 C CA . LEU A 1 97 ? -6.500 -11.841 -5.616 1.00 87.88 97 LEU A CA 1
ATOM 765 C C . LEU A 1 97 ? -7.793 -11.933 -4.782 1.00 87.88 97 LEU A C 1
ATOM 767 O O . LEU A 1 97 ? -8.087 -10.973 -4.058 1.00 87.88 97 LEU A O 1
ATOM 771 N N . PRO A 1 98 ? -8.593 -13.014 -4.866 1.00 89.88 98 PRO A N 1
ATOM 772 C CA . PRO A 1 98 ? -9.788 -13.191 -4.046 1.00 89.88 98 PRO A CA 1
ATOM 773 C C . PRO A 1 98 ? -9.486 -13.159 -2.546 1.00 89.88 98 PRO A C 1
ATOM 775 O O . PRO A 1 98 ? -10.132 -12.410 -1.811 1.00 89.88 98 PRO A O 1
ATOM 778 N N . GLU A 1 99 ? -8.454 -13.880 -2.098 1.00 90.25 99 GLU A N 1
ATOM 779 C CA . GLU A 1 99 ? -8.083 -13.935 -0.681 1.00 90.25 99 GLU A CA 1
ATOM 780 C C . GLU A 1 99 ? -7.688 -12.546 -0.160 1.00 90.25 99 GLU A C 1
ATOM 782 O O . GLU A 1 99 ? -8.152 -12.094 0.893 1.00 90.25 99 GLU A O 1
ATOM 787 N N . LEU A 1 100 ? -6.872 -11.815 -0.924 1.00 84.75 100 LEU A N 1
ATOM 788 C CA . LEU A 1 100 ? -6.446 -10.468 -0.548 1.00 84.75 100 LEU A CA 1
ATOM 789 C C . LEU A 1 100 ? -7.615 -9.477 -0.506 1.00 84.75 100 LEU A C 1
ATOM 791 O O . LEU A 1 100 ? -7.642 -8.597 0.362 1.00 84.75 100 LEU A O 1
ATOM 795 N N . ARG A 1 101 ? -8.604 -9.622 -1.396 1.00 90.19 101 ARG A N 1
ATOM 796 C CA . ARG A 1 101 ? -9.828 -8.806 -1.393 1.00 90.19 101 ARG A CA 1
ATOM 797 C C . ARG A 1 101 ? -10.700 -9.082 -0.173 1.00 90.19 101 AR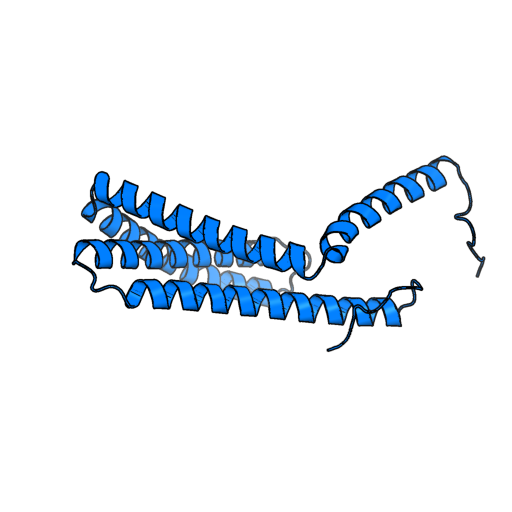G A C 1
ATOM 799 O O . ARG A 1 101 ? -11.148 -8.122 0.459 1.00 90.19 101 ARG A O 1
ATOM 806 N N . ASP A 1 102 ? -10.889 -10.343 0.196 1.00 91.56 102 ASP A N 1
ATOM 807 C CA . ASP A 1 102 ? -11.654 -10.724 1.389 1.00 91.56 102 ASP A CA 1
ATOM 808 C C . ASP A 1 102 ? -10.981 -10.209 2.661 1.00 91.56 102 ASP A C 1
ATOM 810 O O . ASP A 1 102 ? -11.608 -9.599 3.537 1.00 91.56 102 ASP A O 1
ATOM 814 N N . ARG A 1 103 ? -9.659 -10.350 2.723 1.00 89.12 103 ARG A N 1
ATOM 815 C CA . ARG A 1 103 ? -8.839 -9.847 3.822 1.00 89.12 103 ARG A CA 1
ATOM 816 C C . ARG A 1 103 ? -8.888 -8.318 3.910 1.00 89.12 103 ARG A C 1
ATOM 818 O O . ARG A 1 103 ? -9.034 -7.771 5.007 1.00 89.12 103 ARG A O 1
ATOM 825 N N . LEU A 1 104 ? -8.864 -7.613 2.774 1.00 90.06 104 LEU A N 1
ATOM 826 C CA . LEU A 1 104 ? -9.072 -6.163 2.710 1.00 90.06 104 LEU A CA 1
ATOM 827 C C . LEU A 1 104 ? -10.476 -5.768 3.192 1.00 90.06 104 LEU A C 1
ATOM 829 O O . LEU A 1 104 ? -10.610 -4.799 3.946 1.00 90.06 104 LEU A O 1
ATOM 833 N N . ALA A 1 105 ? -11.520 -6.495 2.790 1.00 91.75 105 ALA A N 1
ATOM 834 C CA . ALA A 1 105 ? -12.890 -6.240 3.228 1.00 91.75 105 ALA A CA 1
ATOM 835 C C . ALA A 1 105 ? -13.027 -6.384 4.754 1.00 91.75 105 ALA A C 1
ATOM 837 O O . ALA A 1 105 ? -13.598 -5.504 5.409 1.00 91.75 105 ALA A O 1
ATOM 838 N N . GLY A 1 106 ? -12.417 -7.423 5.333 1.00 90.75 106 GLY A N 1
ATOM 839 C CA . GLY A 1 106 ? -12.342 -7.624 6.780 1.00 90.75 106 GLY A CA 1
ATOM 840 C C . GLY A 1 106 ? -11.652 -6.463 7.501 1.00 90.75 106 GLY A C 1
ATOM 841 O O . GLY A 1 106 ? -12.220 -5.876 8.425 1.00 90.75 106 GLY A O 1
ATOM 842 N N . VAL A 1 107 ? -10.464 -6.057 7.036 1.00 87.44 107 VAL A N 1
ATOM 843 C CA . VAL A 1 107 ? -9.718 -4.931 7.628 1.00 87.44 107 VAL A CA 1
ATOM 844 C C . VAL A 1 107 ? -10.499 -3.618 7.525 1.00 87.44 107 VAL A C 1
ATOM 846 O O . VAL A 1 107 ? -10.547 -2.858 8.492 1.00 87.44 107 VAL A O 1
ATOM 849 N N . ARG A 1 108 ? -11.163 -3.347 6.393 1.00 89.38 108 ARG A N 1
ATOM 850 C CA . ARG A 1 108 ? -11.994 -2.141 6.213 1.00 89.38 108 ARG A CA 1
ATOM 851 C C . ARG A 1 108 ? -13.181 -2.116 7.169 1.00 89.38 108 ARG A C 1
ATOM 853 O O . ARG A 1 108 ? -13.475 -1.058 7.728 1.00 89.38 108 ARG A O 1
ATOM 860 N N . LYS A 1 109 ? -13.841 -3.257 7.388 1.00 89.62 109 LYS A N 1
ATOM 861 C CA . LYS A 1 109 ? -14.955 -3.372 8.338 1.00 89.62 109 LYS A CA 1
ATOM 862 C C . LYS A 1 109 ? -14.492 -3.096 9.769 1.00 89.62 109 LYS A C 1
ATOM 864 O O . LYS A 1 109 ? -15.103 -2.277 10.454 1.00 89.62 109 LYS A O 1
ATOM 869 N N . SER A 1 110 ? -13.381 -3.703 10.185 1.00 85.31 110 SER A N 1
ATOM 870 C CA . SER A 1 110 ? -12.784 -3.475 11.508 1.00 85.31 110 SER A CA 1
ATOM 871 C C . SER A 1 110 ? -12.338 -2.026 11.698 1.00 85.31 110 SER A C 1
ATOM 873 O O . SER A 1 110 ? -12.609 -1.433 12.741 1.00 85.31 110 SER A O 1
ATOM 875 N N . LEU A 1 111 ? -11.721 -1.421 10.676 1.00 85.50 111 LEU A N 1
ATOM 876 C CA . LEU A 1 111 ? -11.317 -0.017 10.707 1.00 85.50 111 LEU A CA 1
ATOM 877 C C . LEU A 1 111 ? -12.530 0.908 10.840 1.00 85.50 111 LEU A C 1
ATOM 879 O O . LEU A 1 111 ? -12.519 1.800 11.679 1.00 85.50 111 LEU A O 1
ATOM 883 N N . SER A 1 112 ? -13.593 0.666 10.067 1.00 84.62 112 SER A N 1
ATOM 884 C CA . SER A 1 112 ? -14.834 1.442 10.155 1.00 84.62 112 SER A CA 1
ATOM 885 C C . SER A 1 112 ? -15.446 1.368 11.555 1.00 84.62 112 SER A C 1
ATOM 887 O O . SER A 1 112 ? -15.771 2.402 12.135 1.00 84.62 112 SER A O 1
ATOM 889 N N . ALA A 1 113 ? -15.540 0.170 12.140 1.00 85.19 113 ALA A N 1
ATOM 890 C CA . ALA A 1 113 ? -16.057 -0.006 13.496 1.00 85.19 113 ALA A CA 1
ATOM 891 C C . ALA A 1 113 ? -15.212 0.747 14.540 1.00 85.19 113 ALA A C 1
ATOM 893 O O . ALA A 1 113 ? -15.759 1.393 15.435 1.00 85.19 113 ALA A O 1
ATOM 894 N N . ARG A 1 114 ? -13.879 0.722 14.400 1.00 80.38 114 ARG A N 1
ATOM 895 C CA . ARG A 1 114 ? -12.966 1.456 15.289 1.00 80.38 114 ARG A CA 1
ATOM 896 C C . ARG A 1 114 ? -13.069 2.969 15.118 1.00 80.38 114 ARG A C 1
ATOM 898 O O . ARG A 1 114 ? -13.116 3.681 16.113 1.00 80.38 114 ARG A O 1
ATOM 905 N N . GLU A 1 115 ? -13.175 3.464 13.888 1.00 79.31 115 GLU A N 1
ATOM 906 C CA . GLU A 1 115 ? -13.375 4.892 13.618 1.00 79.31 115 GLU A CA 1
ATOM 907 C C . GLU A 1 115 ? -14.705 5.412 14.180 1.00 79.31 115 GLU A C 1
ATOM 909 O O . GLU A 1 115 ? -14.739 6.519 14.715 1.00 79.31 115 GLU A O 1
ATOM 914 N N . HIS A 1 116 ? -15.782 4.621 14.108 1.00 79.69 116 HIS A N 1
ATOM 915 C CA . HIS A 1 116 ? -17.067 4.980 14.718 1.00 79.69 116 HIS A CA 1
ATOM 916 C C . HIS A 1 116 ? -16.973 5.030 16.250 1.00 79.69 116 HIS A C 1
ATOM 918 O O . HIS A 1 116 ? -17.486 5.965 16.860 1.00 79.69 116 HIS A O 1
ATOM 924 N N . ALA A 1 117 ? -16.267 4.078 16.870 1.00 79.81 117 ALA A N 1
ATOM 925 C CA . ALA A 1 117 ? -16.065 4.043 18.320 1.00 79.81 117 ALA A CA 1
ATOM 926 C C . ALA A 1 117 ? -15.213 5.214 18.854 1.00 79.81 117 ALA A C 1
ATOM 928 O O . ALA A 1 117 ? -15.361 5.606 20.008 1.00 79.81 117 ALA A O 1
ATOM 929 N N . LEU A 1 118 ? -14.333 5.787 18.024 1.00 73.69 118 LEU A N 1
ATOM 930 C CA . LEU A 1 118 ? -13.489 6.935 18.381 1.00 73.69 118 LEU A CA 1
ATOM 931 C C . LEU A 1 118 ? -14.246 8.278 18.382 1.00 73.69 118 LEU A C 1
ATOM 933 O O . LEU A 1 118 ? -13.751 9.261 18.940 1.00 73.69 118 LEU A O 1
ATOM 937 N N . GLY A 1 119 ? -15.424 8.347 17.755 1.00 78.19 119 GLY A N 1
ATOM 938 C CA . GLY A 1 119 ? -16.175 9.591 17.585 1.00 78.19 119 GLY A CA 1
ATOM 939 C C . GLY A 1 119 ? -15.446 10.642 16.729 1.00 78.19 119 GLY A C 1
ATOM 940 O O . GLY A 1 119 ? -14.337 10.440 16.231 1.00 78.19 119 GLY A O 1
ATOM 941 N N . VAL A 1 120 ? -16.074 11.807 16.543 1.00 74.50 120 VAL A N 1
ATOM 942 C CA . VAL A 1 120 ? -15.568 12.872 15.648 1.00 74.50 120 VAL A CA 1
ATOM 943 C C . VAL A 1 120 ? -14.226 13.441 16.127 1.00 74.50 120 VAL A C 1
ATOM 945 O O . VAL A 1 120 ? -13.314 13.671 15.329 1.00 74.50 120 VAL A O 1
ATOM 948 N N . GLU A 1 121 ? -14.086 13.631 17.438 1.00 67.06 121 GLU A N 1
ATOM 949 C CA . GLU A 1 121 ? -12.890 14.205 18.058 1.00 67.06 121 GLU A CA 1
ATOM 950 C C . GLU A 1 121 ? -11.717 13.210 18.072 1.00 67.06 121 GLU A C 1
ATOM 952 O O . GLU A 1 121 ? -10.590 13.566 17.718 1.00 67.06 121 GLU A O 1
ATOM 957 N N . GLY A 1 122 ? -11.979 11.933 18.375 1.00 69.06 122 GLY A N 1
ATOM 958 C CA . GLY A 1 122 ? -10.970 10.876 18.281 1.00 69.06 122 GLY A CA 1
ATOM 959 C C . GLY A 1 122 ? -10.499 10.661 16.842 1.00 69.06 122 GLY A C 1
ATOM 960 O O . GLY A 1 122 ? -9.298 10.524 16.608 1.00 69.06 122 GLY A O 1
ATOM 961 N N . LYS A 1 123 ? -11.408 10.749 15.860 1.00 70.88 123 LYS A N 1
ATOM 962 C CA . LYS A 1 123 ? -11.073 10.675 14.429 1.00 70.88 123 LYS A CA 1
ATOM 963 C C . LYS A 1 123 ? -10.191 11.839 13.963 1.00 70.88 123 LYS A C 1
ATOM 965 O O . LYS A 1 123 ? -9.258 11.616 13.192 1.00 70.88 123 LYS A O 1
ATOM 970 N N . LYS A 1 124 ? -10.428 13.069 14.441 1.00 74.44 124 LYS A N 1
ATOM 971 C CA . LYS A 1 124 ? -9.549 14.223 14.157 1.00 74.44 124 LYS A CA 1
ATOM 972 C C . LYS A 1 124 ? -8.138 14.014 14.703 1.00 74.44 124 LYS A C 1
ATOM 974 O O . LYS A 1 124 ? -7.176 14.176 13.954 1.00 74.44 124 LYS A O 1
ATOM 979 N N . ARG A 1 125 ? -8.011 13.617 15.973 1.00 68.94 125 ARG A N 1
ATOM 980 C CA . ARG A 1 125 ? -6.708 13.357 16.616 1.00 68.94 125 ARG A CA 1
ATOM 981 C C . ARG A 1 125 ? -5.949 12.236 15.917 1.00 68.94 125 ARG A C 1
ATOM 983 O O . ARG A 1 125 ? -4.764 12.377 15.637 1.00 68.94 125 ARG A O 1
ATOM 990 N N . TYR A 1 126 ? -6.658 11.167 15.572 1.00 71.00 126 TYR A N 1
ATOM 991 C CA . TYR A 1 126 ? -6.136 10.056 14.790 1.00 71.00 126 TYR A CA 1
ATOM 992 C C . TYR A 1 126 ? -5.598 10.499 13.422 1.00 71.00 126 TYR A C 1
ATOM 994 O O . TYR A 1 126 ? -4.448 10.215 13.094 1.00 71.00 126 TYR A O 1
ATOM 1002 N N . ASN A 1 127 ? -6.391 11.239 12.642 1.00 73.06 127 ASN A N 1
ATOM 1003 C CA . ASN A 1 127 ? -5.967 11.725 11.328 1.00 73.06 127 ASN A CA 1
ATOM 1004 C C . ASN A 1 127 ? -4.765 12.673 11.426 1.00 73.06 127 ASN A C 1
ATOM 1006 O O . ASN A 1 127 ? -3.854 12.596 10.603 1.00 73.06 127 ASN A O 1
ATOM 1010 N N . HIS A 1 128 ? -4.741 13.539 12.440 1.00 76.94 128 HIS A N 1
ATOM 1011 C CA . HIS A 1 128 ? -3.615 14.435 12.676 1.00 76.94 128 HIS A CA 1
ATOM 1012 C C . HIS A 1 128 ? -2.335 13.670 13.044 1.00 76.94 128 HIS A C 1
ATOM 1014 O O . HIS A 1 128 ? -1.265 13.967 12.511 1.00 76.94 128 HIS A O 1
ATOM 1020 N N . LEU A 1 129 ? -2.439 12.650 13.902 1.00 72.38 129 LEU A N 1
ATOM 1021 C CA . LEU A 1 129 ? -1.307 11.809 14.285 1.00 72.38 129 LEU A CA 1
ATOM 1022 C C . LEU A 1 129 ? -0.777 11.003 13.094 1.00 72.38 129 LEU A C 1
ATOM 1024 O O . LEU A 1 129 ? 0.428 11.006 12.853 1.00 72.38 129 LEU A O 1
ATOM 1028 N N . ALA A 1 130 ? -1.669 10.380 12.319 1.00 71.75 130 ALA A N 1
ATOM 1029 C CA . ALA A 1 130 ? -1.312 9.641 11.111 1.00 71.75 130 ALA A CA 1
ATOM 1030 C C . ALA A 1 130 ? -0.562 10.536 10.111 1.00 71.75 130 ALA A C 1
ATOM 1032 O O . ALA A 1 130 ? 0.551 10.212 9.704 1.00 71.75 130 ALA A O 1
ATOM 1033 N N . SER A 1 131 ? -1.118 11.715 9.814 1.00 76.19 131 SER A N 1
ATOM 1034 C CA . SER A 1 131 ? -0.488 12.692 8.921 1.00 76.19 131 SER A CA 1
ATOM 1035 C C . SER A 1 131 ? 0.870 13.165 9.448 1.00 76.19 131 SER A C 1
ATOM 1037 O O . SER A 1 131 ? 1.828 13.255 8.688 1.00 76.19 131 SER A O 1
ATOM 1039 N N . THR A 1 132 ? 1.000 13.402 10.755 1.00 76.25 132 THR A N 1
ATOM 1040 C CA . THR A 1 132 ? 2.269 13.832 11.362 1.00 76.25 132 THR A CA 1
ATOM 1041 C C . THR A 1 132 ? 3.345 12.748 11.274 1.00 76.25 132 THR A C 1
ATOM 1043 O O . THR A 1 132 ? 4.509 13.057 11.016 1.00 76.25 132 THR A O 1
ATOM 1046 N N . LEU A 1 133 ? 2.980 11.480 11.482 1.00 72.38 133 LEU A N 1
ATOM 1047 C CA . LEU A 1 133 ? 3.902 10.347 11.369 1.00 72.38 133 LEU A CA 1
ATOM 1048 C C . LEU A 1 133 ? 4.369 10.148 9.922 1.00 72.38 133 LEU A C 1
ATOM 1050 O O . LEU A 1 133 ? 5.571 10.027 9.684 1.00 72.38 133 LEU A O 1
ATOM 1054 N N . GLU A 1 134 ? 3.448 10.201 8.959 1.00 74.44 134 GLU A N 1
ATOM 1055 C CA . GLU A 1 134 ? 3.762 10.154 7.525 1.00 74.44 134 GLU A CA 1
ATOM 1056 C C . GLU A 1 134 ? 4.678 11.319 7.118 1.00 74.44 134 GLU A C 1
ATOM 1058 O O . GLU A 1 134 ? 5.693 11.115 6.451 1.00 74.44 134 GLU A O 1
ATOM 1063 N N . GLN A 1 135 ? 4.391 12.536 7.595 1.00 73.88 135 GLN A N 1
ATOM 1064 C CA . GLN A 1 135 ? 5.215 13.718 7.339 1.00 73.88 135 GLN A CA 1
ATOM 1065 C C . GLN A 1 135 ? 6.628 13.562 7.918 1.00 73.88 135 GLN A C 1
ATOM 1067 O O . GLN A 1 135 ? 7.607 13.922 7.266 1.00 73.88 135 GLN A O 1
ATOM 1072 N N . LYS A 1 136 ? 6.759 13.019 9.137 1.00 75.69 136 LYS A N 1
ATOM 1073 C CA . LYS A 1 136 ? 8.058 12.759 9.776 1.00 75.69 136 LYS A CA 1
ATOM 1074 C C . LYS A 1 136 ? 8.861 11.713 9.008 1.00 75.69 136 LYS A C 1
ATOM 1076 O O . LYS A 1 136 ? 10.039 11.953 8.750 1.00 75.69 136 LYS A O 1
ATOM 1081 N N . LEU A 1 137 ? 8.234 10.613 8.589 1.00 73.50 137 LEU A N 1
ATOM 1082 C CA . LEU A 1 137 ? 8.868 9.593 7.746 1.00 73.50 137 LEU A CA 1
ATOM 1083 C C . LEU A 1 137 ? 9.328 10.176 6.412 1.00 73.50 137 LEU A C 1
ATOM 1085 O O . LEU A 1 137 ? 10.479 9.983 6.010 1.00 73.50 137 LEU A O 1
ATOM 1089 N N . HIS A 1 138 ? 8.463 10.946 5.752 1.00 74.69 138 HIS A N 1
ATOM 1090 C CA . HIS A 1 138 ? 8.792 11.611 4.499 1.00 74.69 138 HIS A CA 1
ATOM 1091 C C . HIS A 1 138 ? 9.960 12.586 4.676 1.00 74.69 138 HIS A C 1
ATOM 1093 O O . HIS A 1 138 ? 10.922 12.549 3.911 1.00 74.69 138 HIS A O 1
ATOM 1099 N N . ASN A 1 139 ? 9.926 13.423 5.714 1.00 73.44 139 ASN A N 1
ATOM 1100 C CA . ASN A 1 139 ? 10.980 14.390 6.000 1.00 73.44 139 ASN A CA 1
ATOM 1101 C C . ASN A 1 139 ? 12.303 13.709 6.356 1.00 73.44 139 ASN A C 1
ATOM 1103 O O . ASN A 1 139 ? 13.350 14.138 5.868 1.00 73.44 139 ASN A O 1
ATOM 1107 N N . HIS A 1 140 ? 12.275 12.636 7.151 1.00 73.56 140 HIS A N 1
ATOM 1108 C CA . HIS A 1 140 ? 13.477 11.881 7.487 1.00 73.56 140 HIS A CA 1
ATOM 1109 C C . HIS A 1 140 ? 14.076 11.225 6.239 1.00 73.56 140 HIS A C 1
ATOM 1111 O O . HIS A 1 140 ? 15.277 11.369 5.994 1.00 73.56 140 HIS A O 1
ATOM 1117 N N . THR A 1 141 ? 13.251 10.574 5.417 1.00 68.62 141 THR A N 1
ATOM 1118 C CA . THR A 1 141 ? 13.677 9.943 4.160 1.00 68.62 141 THR A CA 1
ATOM 1119 C C . THR A 1 141 ? 14.260 10.985 3.209 1.00 68.62 141 THR A C 1
ATOM 1121 O O . THR A 1 141 ? 15.390 10.849 2.742 1.00 68.62 141 THR A O 1
ATOM 1124 N N . LYS A 1 142 ? 13.543 12.095 3.001 1.00 70.62 142 LYS A N 1
ATOM 1125 C CA . LYS A 1 142 ? 13.964 13.218 2.156 1.00 70.62 142 LYS A CA 1
ATOM 1126 C C . LYS A 1 142 ? 15.270 13.840 2.636 1.00 70.62 142 LYS A C 1
ATOM 1128 O O . LYS A 1 142 ? 16.145 14.116 1.821 1.00 70.62 142 LYS A O 1
ATOM 1133 N N . SER A 1 143 ? 15.418 14.055 3.942 1.00 67.50 143 SER A N 1
ATOM 1134 C CA . SER A 1 143 ? 16.655 14.573 4.525 1.00 67.50 143 SER A CA 1
ATOM 1135 C C . SER A 1 143 ? 17.809 13.583 4.341 1.00 67.50 143 SER A C 1
ATOM 1137 O O . SER A 1 143 ? 18.888 13.987 3.917 1.00 67.50 143 SER A O 1
ATOM 1139 N N . SER A 1 144 ? 17.588 12.278 4.545 1.00 64.12 144 SER A N 1
ATOM 1140 C CA . SER A 1 144 ? 18.629 11.260 4.333 1.00 64.12 144 SER A CA 1
ATOM 1141 C C . SER A 1 144 ? 19.100 11.202 2.877 1.00 64.12 144 SER A C 1
ATOM 1143 O O . SER A 1 144 ? 20.304 11.149 2.635 1.00 64.12 144 SER A O 1
ATOM 1145 N N . VAL A 1 145 ? 18.173 11.289 1.914 1.00 61.41 145 VAL A N 1
ATOM 1146 C CA . VAL A 1 145 ? 18.498 11.358 0.479 1.00 61.41 145 VAL A CA 1
ATOM 1147 C C . VAL A 1 145 ? 19.286 12.632 0.158 1.00 61.41 145 VAL A C 1
ATOM 1149 O O . VAL A 1 145 ? 20.332 12.554 -0.480 1.00 61.41 145 VAL A O 1
ATOM 1152 N N . LYS A 1 146 ? 18.841 13.797 0.654 1.00 65.69 146 LYS A N 1
ATOM 1153 C CA . LYS A 1 146 ? 19.515 15.088 0.424 1.00 65.69 146 LYS A CA 1
ATOM 1154 C C . LYS A 1 146 ? 20.964 15.112 0.911 1.00 65.69 146 LYS A C 1
ATOM 1156 O O . LYS A 1 146 ? 21.807 15.695 0.243 1.00 65.69 146 LYS A O 1
ATOM 1161 N N . HIS A 1 147 ? 21.244 14.513 2.067 1.00 64.12 147 HIS A N 1
ATOM 1162 C CA . HIS A 1 147 ? 22.574 14.582 2.674 1.00 64.12 147 HIS A CA 1
ATOM 1163 C C . HIS A 1 147 ? 23.542 13.519 2.144 1.00 64.12 147 HIS A C 1
ATOM 1165 O O . HIS A 1 147 ? 24.748 13.736 2.201 1.00 64.12 147 HIS A O 1
ATOM 1171 N N . ARG A 1 148 ? 23.054 12.366 1.661 1.00 58.66 148 ARG A N 1
ATOM 1172 C CA . ARG A 1 148 ? 23.928 11.255 1.242 1.00 58.66 148 ARG A CA 1
ATOM 1173 C C . ARG A 1 148 ? 24.110 11.108 -0.267 1.00 58.66 148 ARG A C 1
ATOM 1175 O O . ARG A 1 148 ? 25.092 10.489 -0.654 1.00 58.66 148 ARG A O 1
ATOM 1182 N N . ASP A 1 149 ? 23.215 11.646 -1.097 1.00 55.16 149 ASP A N 1
ATOM 1183 C CA . ASP A 1 149 ? 23.274 11.438 -2.552 1.00 55.16 149 ASP A CA 1
ATOM 1184 C C . ASP A 1 149 ? 22.678 12.623 -3.348 1.00 55.16 149 ASP A C 1
ATOM 1186 O O . ASP A 1 149 ? 21.600 12.509 -3.943 1.00 55.16 149 ASP A O 1
ATOM 1190 N N . PRO A 1 150 ? 23.377 13.775 -3.423 1.00 59.59 150 PRO A N 1
ATOM 1191 C CA . PRO A 1 150 ? 22.994 14.865 -4.331 1.00 59.59 150 PRO A CA 1
ATOM 1192 C C . PRO A 1 150 ? 22.953 14.404 -5.800 1.00 59.59 150 PRO A C 1
ATOM 1194 O O . PRO A 1 150 ? 22.147 14.897 -6.589 1.00 59.59 150 PRO A O 1
ATOM 1197 N N . THR A 1 151 ? 23.757 13.397 -6.149 1.00 57.66 151 THR A N 1
ATOM 1198 C CA . THR A 1 151 ? 23.854 12.821 -7.494 1.00 57.66 151 THR A CA 1
ATOM 1199 C C . THR A 1 151 ? 22.582 12.078 -7.924 1.00 57.66 151 THR A C 1
ATOM 1201 O O . THR A 1 151 ? 22.186 12.164 -9.082 1.00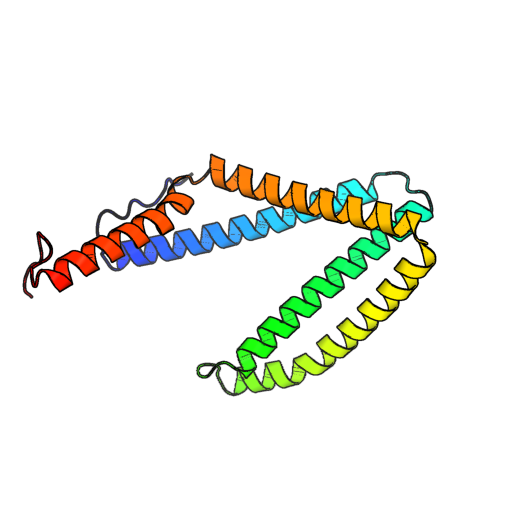 57.66 151 THR A O 1
ATOM 1204 N N . ILE A 1 152 ? 21.873 11.405 -7.005 1.00 62.09 152 ILE A N 1
ATOM 1205 C CA . ILE A 1 152 ? 20.606 10.708 -7.320 1.00 62.09 152 ILE A CA 1
ATOM 1206 C C . ILE A 1 152 ? 19.520 11.697 -7.760 1.00 62.09 152 ILE A C 1
ATOM 1208 O O . ILE A 1 152 ? 18.716 11.379 -8.632 1.00 62.09 152 ILE A O 1
ATOM 1212 N N . GLN A 1 153 ? 19.516 12.917 -7.217 1.00 61.31 153 GLN A N 1
ATOM 1213 C CA . GLN A 1 153 ? 18.582 13.962 -7.651 1.00 61.31 153 GLN A CA 1
ATOM 1214 C C . GLN A 1 153 ? 19.031 14.667 -8.934 1.00 61.31 153 GLN A C 1
ATOM 1216 O O . GLN A 1 153 ? 18.182 15.091 -9.720 1.00 61.31 153 GLN A O 1
ATOM 1221 N N . SER A 1 154 ? 20.341 14.775 -9.176 1.00 64.81 154 SER A N 1
ATOM 1222 C CA . SER A 1 154 ? 20.849 15.369 -10.413 1.00 64.81 154 SER A CA 1
ATOM 1223 C C . SER A 1 154 ? 20.705 14.438 -11.614 1.00 64.81 154 SER A C 1
ATOM 1225 O O . SER A 1 154 ? 20.677 14.920 -12.737 1.00 64.81 154 SER A O 1
ATOM 1227 N N . LEU A 1 155 ? 20.587 13.125 -11.414 1.00 69.25 155 LEU A N 1
ATOM 1228 C CA . LEU A 1 155 ? 20.499 12.139 -12.496 1.00 69.25 155 LEU A CA 1
ATOM 1229 C C . LEU A 1 155 ? 19.257 12.294 -13.388 1.00 69.25 155 LEU A C 1
ATOM 1231 O O . LEU A 1 155 ? 19.435 12.384 -14.601 1.00 69.25 155 LEU A O 1
ATOM 1235 N N . PRO A 1 156 ? 18.026 12.427 -12.856 1.00 69.12 156 PRO A N 1
ATOM 1236 C CA . PRO A 1 156 ? 16.865 12.758 -13.681 1.00 69.12 156 PRO A CA 1
ATOM 1237 C C . PRO A 1 156 ? 17.040 14.078 -14.441 1.00 69.12 156 PRO A C 1
ATOM 1239 O O . PRO A 1 156 ? 16.661 14.184 -15.603 1.00 69.12 156 PRO A O 1
ATOM 1242 N N . GLN A 1 157 ? 17.659 15.084 -13.813 1.00 69.81 157 GLN A N 1
ATOM 1243 C CA . GLN A 1 157 ? 17.918 16.373 -14.459 1.00 69.81 157 GLN A CA 1
ATOM 1244 C C . GLN A 1 157 ? 18.956 16.254 -15.584 1.00 69.81 157 GLN A C 1
ATOM 1246 O O . GLN A 1 157 ? 18.741 16.791 -16.667 1.00 69.81 157 GLN A O 1
ATOM 1251 N N . GLN A 1 158 ? 20.047 15.523 -15.357 1.00 74.25 158 GLN A N 1
ATOM 1252 C CA . GLN A 1 158 ? 21.094 15.257 -16.345 1.00 74.25 158 GLN A CA 1
ATOM 1253 C C . GLN A 1 158 ? 20.563 14.414 -17.507 1.00 74.25 158 G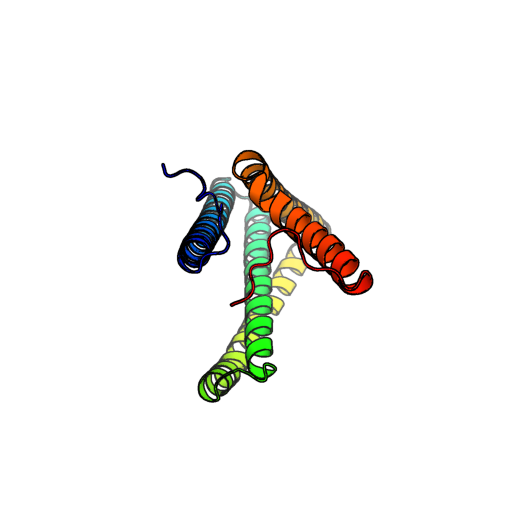LN A C 1
ATOM 1255 O O . GLN A 1 158 ? 20.851 14.721 -18.661 1.00 74.25 158 GLN A O 1
ATOM 1260 N N . PHE A 1 159 ? 19.736 13.404 -17.227 1.00 70.44 159 PHE A N 1
ATOM 1261 C CA . PHE A 1 159 ? 19.080 12.588 -18.245 1.00 70.44 159 PHE A CA 1
ATOM 1262 C C . PHE A 1 159 ? 18.126 13.421 -19.108 1.00 70.44 159 PHE A C 1
ATOM 1264 O O . PHE A 1 159 ? 18.210 13.384 -20.334 1.00 70.44 159 PHE A O 1
ATOM 1271 N N . ASN A 1 160 ? 17.282 14.250 -18.489 1.00 77.06 160 ASN A N 1
ATOM 1272 C CA . ASN A 1 160 ? 16.381 15.142 -19.220 1.00 77.06 160 ASN A CA 1
ATOM 1273 C C . ASN A 1 160 ? 17.162 16.161 -20.068 1.00 77.06 160 ASN A C 1
ATOM 1275 O O . ASN A 1 160 ? 16.819 16.403 -21.225 1.00 77.06 160 ASN A O 1
ATOM 1279 N N . GLN A 1 161 ? 18.253 16.727 -19.540 1.00 73.94 161 GLN A N 1
ATOM 1280 C CA . GLN A 1 161 ? 19.143 17.603 -20.311 1.00 73.94 161 GLN A CA 1
ATOM 1281 C C . GLN A 1 161 ? 19.796 16.869 -21.487 1.00 73.94 161 GLN A C 1
ATOM 1283 O O . GLN A 1 161 ? 19.912 17.432 -22.577 1.00 73.94 161 GLN A O 1
ATOM 1288 N N . LEU A 1 162 ? 20.200 15.614 -21.296 1.00 77.62 162 LEU A N 1
ATOM 1289 C CA . LEU A 1 162 ? 20.761 14.783 -22.354 1.00 77.62 162 LEU A CA 1
ATOM 1290 C C . LEU A 1 162 ? 19.725 14.506 -23.450 1.00 77.62 162 LEU A C 1
ATOM 1292 O O . LEU A 1 162 ? 20.051 14.663 -24.624 1.00 77.62 162 LEU A O 1
ATOM 1296 N N . GLN A 1 163 ? 18.476 14.193 -23.092 1.00 67.50 163 GLN A N 1
ATOM 1297 C CA . GLN A 1 163 ? 17.385 14.036 -24.059 1.00 67.50 163 GLN A CA 1
ATOM 1298 C C . GLN A 1 163 ? 17.164 15.309 -24.887 1.00 67.50 163 GLN A C 1
ATOM 1300 O O . GLN A 1 163 ? 17.059 15.232 -26.110 1.00 67.50 163 GLN A O 1
ATOM 1305 N N . VAL A 1 164 ? 17.173 16.488 -24.252 1.00 79.44 164 VAL A N 1
ATOM 1306 C CA . VAL A 1 164 ? 17.063 17.779 -24.957 1.00 79.44 164 VAL A CA 1
ATOM 1307 C C . VAL A 1 164 ? 18.238 17.990 -25.918 1.00 79.44 164 VAL A C 1
ATOM 1309 O O . VAL A 1 164 ? 18.038 18.395 -27.065 1.00 79.44 164 VAL A O 1
ATOM 1312 N N . ARG A 1 165 ? 19.468 17.679 -25.488 1.00 77.25 165 ARG A N 1
ATOM 1313 C CA . ARG A 1 165 ? 20.664 17.791 -26.339 1.00 77.25 165 ARG A CA 1
ATOM 1314 C C . ARG A 1 165 ? 20.609 16.825 -27.522 1.00 77.25 165 ARG A C 1
ATOM 1316 O O . ARG A 1 165 ? 20.886 17.242 -28.644 1.00 77.25 165 ARG A O 1
ATOM 1323 N N . MET A 1 166 ? 20.211 15.572 -27.307 1.00 73.62 166 MET A N 1
ATOM 1324 C CA . MET A 1 166 ? 20.062 14.591 -28.384 1.00 73.62 166 MET A CA 1
ATOM 1325 C C . MET A 1 166 ? 18.966 15.000 -29.373 1.00 73.62 166 MET A C 1
ATOM 1327 O O . MET A 1 166 ? 19.192 14.947 -30.580 1.00 73.62 166 MET A O 1
ATOM 1331 N N . ALA A 1 167 ? 17.823 15.501 -28.893 1.00 74.62 167 ALA A N 1
ATOM 1332 C CA . ALA A 1 167 ? 16.754 16.003 -29.756 1.00 74.62 167 ALA A CA 1
ATOM 1333 C C . ALA A 1 167 ? 17.225 17.165 -30.652 1.00 74.62 167 ALA A C 1
ATOM 1335 O O . ALA A 1 167 ? 16.890 17.217 -31.837 1.00 74.62 167 ALA A O 1
ATOM 1336 N N . ALA A 1 168 ? 18.053 18.071 -30.120 1.00 77.25 168 ALA A N 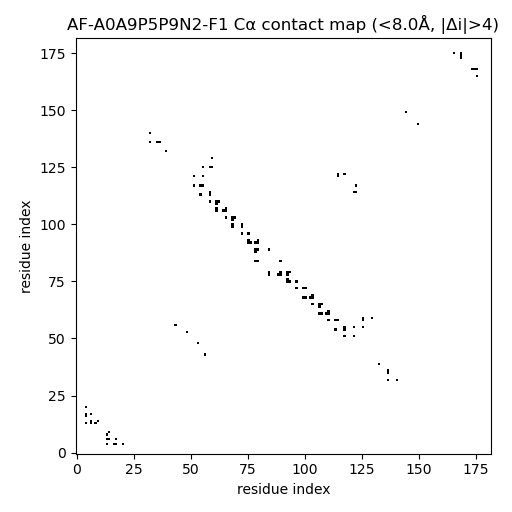1
ATOM 1337 C CA . ALA A 1 168 ? 18.645 19.161 -30.894 1.00 77.25 168 ALA A CA 1
ATOM 1338 C C . ALA A 1 168 ? 19.632 18.660 -31.967 1.00 77.25 168 ALA A C 1
ATOM 1340 O O . ALA A 1 168 ? 19.621 19.158 -33.093 1.00 77.25 168 ALA A O 1
ATOM 1341 N N . VAL A 1 169 ? 20.449 17.652 -31.647 1.00 76.81 169 VAL A N 1
ATOM 1342 C CA . VAL A 1 169 ? 21.407 17.035 -32.582 1.00 76.81 169 VAL A CA 1
ATOM 1343 C C . VAL A 1 169 ? 20.686 16.296 -33.717 1.00 76.81 169 VAL A C 1
ATOM 1345 O O . VAL A 1 169 ? 21.040 16.475 -34.885 1.00 76.81 169 VAL A O 1
ATOM 1348 N N . VAL A 1 170 ? 19.615 15.560 -33.398 1.00 71.50 170 VAL A N 1
ATOM 1349 C CA . VAL A 1 170 ? 18.744 14.896 -34.385 1.00 71.50 170 VAL A CA 1
ATOM 1350 C C . VAL A 1 170 ? 18.081 15.923 -35.304 1.00 71.50 170 VAL A C 1
ATOM 1352 O O . VAL A 1 170 ? 18.143 15.786 -36.526 1.00 71.50 170 VAL A O 1
ATOM 1355 N N . LYS A 1 171 ? 17.510 16.999 -34.743 1.00 77.31 171 LYS A N 1
ATOM 1356 C CA . LYS A 1 171 ? 16.897 18.082 -35.532 1.00 77.31 171 LYS A CA 1
ATOM 1357 C C . LYS A 1 171 ? 17.913 18.785 -36.437 1.00 77.31 171 LYS A C 1
ATOM 1359 O O . LYS A 1 171 ? 17.575 19.178 -37.549 1.00 77.31 171 LYS A O 1
ATOM 1364 N N . GLY A 1 172 ? 19.157 18.911 -35.980 1.00 77.44 172 GLY A N 1
ATOM 1365 C CA . GLY A 1 172 ? 20.261 19.468 -36.756 1.00 77.44 172 GLY A CA 1
ATOM 1366 C C . GLY A 1 172 ? 20.841 18.535 -37.825 1.00 77.44 172 GLY A C 1
ATOM 1367 O O . GLY A 1 172 ? 21.681 18.999 -38.592 1.00 77.44 172 GLY A O 1
ATOM 1368 N N . ARG A 1 173 ? 20.430 17.253 -37.885 1.00 71.25 173 ARG A N 1
ATOM 1369 C CA . ARG A 1 173 ? 21.040 16.190 -38.716 1.00 71.25 173 ARG A CA 1
ATOM 1370 C C . ARG A 1 173 ? 22.569 16.121 -38.576 1.00 71.25 173 ARG A C 1
ATOM 1372 O O . ARG A 1 173 ? 23.279 15.963 -39.567 1.00 71.25 173 ARG A O 1
ATOM 1379 N N . ARG A 1 174 ? 23.093 16.286 -37.357 1.00 66.81 174 ARG A N 1
ATOM 1380 C CA . ARG A 1 174 ? 24.543 16.256 -37.092 1.00 66.81 174 ARG A CA 1
ATOM 1381 C C . ARG A 1 174 ? 24.947 15.031 -36.279 1.00 66.81 174 ARG A C 1
ATOM 1383 O O . ARG A 1 174 ? 24.178 14.535 -35.465 1.00 66.81 174 ARG A O 1
ATOM 1390 N N . ALA A 1 175 ? 26.185 14.600 -36.500 1.00 60.31 175 ALA A N 1
ATOM 1391 C CA . ALA A 1 175 ? 26.960 13.7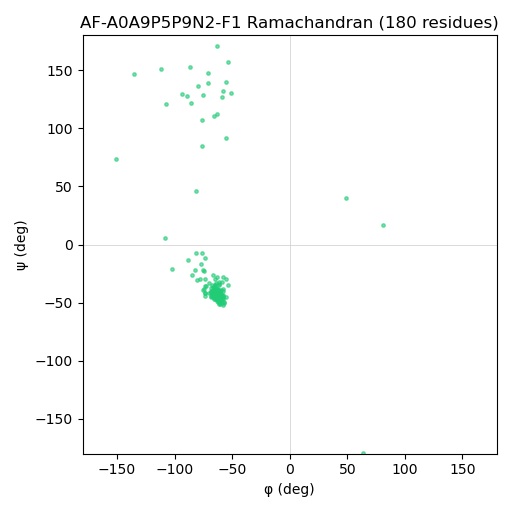19 -35.632 1.00 60.31 175 ALA A CA 1
ATOM 1392 C C . ALA A 1 175 ? 26.979 14.212 -34.163 1.00 60.31 175 ALA A C 1
ATOM 1394 O O . ALA A 1 175 ? 27.328 15.387 -33.997 1.00 60.31 175 ALA A O 1
ATOM 1395 N N . PRO A 1 176 ? 26.707 13.434 -33.093 1.00 64.75 176 PRO A N 1
ATOM 1396 C CA . PRO A 1 176 ? 27.231 13.786 -31.774 1.00 64.75 176 PRO A CA 1
ATOM 1397 C C . PRO A 1 176 ? 28.760 13.931 -31.845 1.00 64.75 176 PRO A C 1
ATOM 1399 O O . PRO A 1 176 ? 29.425 13.151 -32.529 1.00 64.75 176 PRO A O 1
ATOM 1402 N N . SER A 1 177 ? 29.330 14.926 -31.159 1.00 54.84 177 SER A N 1
ATOM 1403 C CA . SER A 1 177 ? 30.790 15.096 -31.120 1.00 54.84 177 SER A CA 1
ATOM 1404 C C . SER A 1 177 ? 31.426 13.834 -30.534 1.00 54.84 177 SER A C 1
ATOM 1406 O O . SER A 1 177 ? 31.037 13.422 -29.443 1.00 54.84 177 SER A O 1
ATOM 1408 N N . ASN A 1 178 ? 32.394 13.253 -31.251 1.00 57.47 178 ASN A N 1
ATOM 1409 C CA . ASN A 1 178 ? 33.097 11.995 -30.945 1.00 57.47 178 ASN A CA 1
ATOM 1410 C C . ASN A 1 178 ? 32.355 10.698 -31.324 1.00 57.47 178 ASN A C 1
ATOM 1412 O O . ASN A 1 178 ? 32.728 9.627 -30.851 1.00 57.47 178 ASN A O 1
ATOM 1416 N N . ALA A 1 179 ? 31.333 10.759 -32.185 1.00 55.41 179 ALA A N 1
ATOM 1417 C CA . ALA A 1 179 ? 30.784 9.554 -32.805 1.00 55.41 179 ALA A CA 1
ATOM 1418 C C . ALA A 1 179 ? 31.837 8.914 -33.731 1.00 55.41 179 ALA A C 1
ATOM 1420 O O . ALA A 1 179 ? 32.188 9.484 -34.765 1.00 55.41 179 ALA A O 1
ATOM 1421 N N . VAL A 1 180 ? 32.352 7.747 -33.343 1.00 52.44 180 VAL A N 1
ATOM 1422 C CA . VAL A 1 180 ? 33.260 6.929 -34.158 1.00 52.44 180 VAL A CA 1
ATOM 1423 C C . VAL A 1 180 ? 32.417 5.909 -34.924 1.00 52.44 180 VAL A C 1
ATOM 1425 O O . VAL A 1 180 ? 31.551 5.258 -34.342 1.00 52.44 180 VAL A O 1
ATOM 1428 N N . VAL A 1 181 ? 32.625 5.832 -36.239 1.00 35.59 181 VAL A N 1
ATOM 1429 C CA . VAL A 1 181 ? 31.960 4.860 -37.122 1.00 35.59 181 VAL A CA 1
ATOM 1430 C C . VAL A 1 181 ? 32.529 3.457 -36.834 1.00 35.59 181 VAL A C 1
ATOM 1432 O O . VAL A 1 181 ? 33.738 3.379 -36.615 1.00 35.59 181 VAL A O 1
ATOM 1435 N N . PRO A 1 182 ? 31.697 2.392 -36.795 1.00 48.22 182 PRO A N 1
ATOM 1436 C CA . PRO A 1 182 ? 32.154 1.014 -36.587 1.00 48.22 182 PRO A CA 1
ATOM 1437 C C . PRO A 1 182 ? 33.179 0.538 -37.618 1.00 48.22 182 PRO A C 1
ATOM 1439 O O . PRO A 1 182 ? 33.051 0.940 -38.799 1.00 48.22 182 PRO A O 1
#